Protein AF-0000000068603417 (afdb_homodimer)

Secondary structure (DSSP, 8-state):
-----HHHHHHHHHHHHHHHHHHHHHHHHHHHHHHHHHHHHHHHHHHHHHHHHHHHTT---HHHHHHHHHHHHHHHHHHHHHHHHHHHHHHHHHHHHHHHHHHHHHHT---------------GGG-/-----HHHHHHHHHHHHHHHHHHHHHHHHHHHHHHHHHHHHHHHHHHHHHHHHHHHTT---HHHHHHHHHHHHHHHHHHHHHHHHHHHHHHHHHHHHHHHHHHHHHTT----------------TT-

pLDDT: mean 82.36, std 21.36, range [29.59, 98.81]

Structure (mmCIF, N/CA/C/O backbone):
data_AF-0000000068603417-model_v1
#
loop_
_entity.id
_entity.type
_entity.pdbx_description
1 polymer 'Unnamed product'
#
loop_
_atom_site.group_PDB
_atom_site.id
_atom_site.type_symbol
_atom_site.label_atom_id
_atom_site.label_alt_id
_atom_site.label_comp_id
_atom_site.label_asym_id
_atom_site.label_entity_id
_atom_site.label_seq_id
_atom_site.pdbx_PDB_ins_code
_atom_site.Cartn_x
_atom_site.Cartn_y
_atom_site.Cartn_z
_atom_site.occupancy
_atom_site.B_iso_or_equiv
_atom_site.auth_seq_id
_atom_site.auth_comp_id
_atom_site.auth_asym_id
_atom_site.auth_atom_id
_atom_site.pdbx_PDB_model_num
ATOM 1 N N . MET A 1 1 ? -30.172 -41.844 -33.656 1 36.72 1 MET A N 1
ATOM 2 C CA . MET A 1 1 ? -30.156 -41.375 -32.281 1 36.72 1 MET A CA 1
ATOM 3 C C . MET A 1 1 ? -29.203 -42.219 -31.422 1 36.72 1 MET A C 1
ATOM 5 O O . MET A 1 1 ? -29.422 -43.406 -31.234 1 36.72 1 MET A O 1
ATOM 9 N N . GLU A 1 2 ? -27.906 -42.219 -31.672 1 44.47 2 GLU A N 1
ATOM 10 C CA . GLU A 1 2 ? -26.797 -43.031 -31.156 1 44.47 2 GLU A CA 1
ATOM 11 C C . GLU A 1 2 ? -26.906 -43.188 -29.641 1 44.47 2 GLU A C 1
ATOM 13 O O . GLU A 1 2 ? -27.078 -42.219 -28.922 1 44.47 2 GLU A O 1
ATOM 18 N N . GLY A 1 3 ? -27.469 -44.188 -29.094 1 49.09 3 GLY A N 1
ATOM 19 C CA . GLY A 1 3 ? -28.172 -44.562 -27.875 1 49.09 3 GLY A CA 1
ATOM 20 C C . GLY A 1 3 ? -27.344 -44.312 -26.625 1 49.09 3 GLY A C 1
ATOM 21 O O . GLY A 1 3 ? -26.266 -44.906 -26.469 1 49.09 3 GLY A O 1
ATOM 22 N N . TRP A 1 4 ? -27.328 -43.094 -26.016 1 59.78 4 TRP A N 1
ATOM 23 C CA . TRP A 1 4 ? -26.953 -42.812 -24.625 1 59.78 4 TRP A CA 1
ATOM 24 C C . TRP A 1 4 ? -27.375 -43.969 -23.719 1 59.78 4 TRP A C 1
ATOM 26 O O . TRP A 1 4 ? -28.531 -44.406 -23.734 1 59.78 4 TRP A O 1
ATOM 36 N N . THR A 1 5 ? -26.391 -44.938 -23.625 1 67.81 5 THR A N 1
ATOM 37 C CA . THR A 1 5 ? -26.703 -45.969 -22.641 1 67.81 5 THR A CA 1
ATOM 38 C C . THR A 1 5 ? -26.641 -45.406 -21.234 1 67.81 5 THR A C 1
ATOM 40 O O . THR A 1 5 ? -26.062 -44.344 -21 1 67.81 5 THR A O 1
ATOM 43 N N . TRP A 1 6 ? -27.453 -45.875 -20.375 1 71.44 6 TRP A N 1
ATOM 44 C CA . TRP A 1 6 ? -27.516 -45.531 -18.953 1 71.44 6 TRP A CA 1
ATOM 45 C C . TRP A 1 6 ? -26.109 -45.438 -18.359 1 71.44 6 TRP A C 1
ATOM 47 O O . TRP A 1 6 ? -25.812 -44.531 -17.578 1 71.44 6 TRP A O 1
ATOM 57 N N . ASP A 1 7 ? -25.141 -46.438 -18.812 1 72.62 7 ASP A N 1
ATOM 58 C CA . ASP A 1 7 ? -23.766 -46.469 -18.328 1 72.62 7 ASP A CA 1
ATOM 59 C C . ASP A 1 7 ? -22.984 -45.25 -18.797 1 72.62 7 ASP A C 1
ATOM 61 O O . ASP A 1 7 ? -22.203 -44.688 -18.047 1 72.62 7 ASP A O 1
ATOM 65 N N . SER A 1 8 ? -23.297 -44.875 -20.047 1 74.12 8 SER A N 1
ATOM 66 C CA . SER A 1 8 ? -22.609 -43.719 -20.609 1 74.12 8 SER A CA 1
ATOM 67 C C . SER A 1 8 ? -23.078 -42.438 -19.938 1 74.12 8 SER A C 1
ATOM 69 O O . SER A 1 8 ? -22.266 -41.531 -19.688 1 74.12 8 SER A O 1
ATOM 71 N N . PHE A 1 9 ? -24.266 -42.375 -19.5 1 72.69 9 PHE A N 1
ATOM 72 C CA . PHE A 1 9 ? -24.828 -41.219 -18.828 1 72.69 9 PHE A CA 1
ATOM 73 C C . PHE A 1 9 ? -24.266 -41.094 -17.406 1 72.69 9 PHE A C 1
ATOM 75 O O . PHE A 1 9 ? -23.875 -40 -16.984 1 72.69 9 PHE A O 1
ATOM 82 N N . THR A 1 10 ? -24.172 -42.281 -16.734 1 77.62 10 THR A N 1
ATOM 83 C CA . THR A 1 10 ? -23.688 -42.281 -15.359 1 77.62 10 THR A CA 1
ATOM 84 C C . THR A 1 10 ? -22.203 -41.906 -15.32 1 77.62 10 THR A C 1
ATOM 86 O O . THR A 1 10 ? -21.766 -41.156 -14.461 1 77.62 10 THR A O 1
ATOM 89 N N . LYS A 1 11 ? -21.5 -42.438 -16.266 1 80.06 11 LYS A N 1
ATOM 90 C CA . LYS A 1 11 ? -20.078 -42.094 -16.359 1 80.06 11 LYS A CA 1
ATOM 91 C C . LYS A 1 11 ? -19.891 -40.625 -16.734 1 80.06 11 LYS A C 1
ATOM 93 O O . LYS A 1 11 ? -19.031 -39.969 -16.172 1 80.06 11 LYS A O 1
ATOM 98 N N . GLY A 1 12 ? -20.641 -40.188 -17.625 1 77.69 12 GLY A N 1
ATOM 99 C CA . GLY A 1 12 ? -20.578 -38.781 -18 1 77.69 12 GLY A CA 1
ATOM 100 C C . GLY A 1 12 ? -20.875 -37.844 -16.859 1 77.69 12 GLY A C 1
ATOM 101 O O . GLY A 1 12 ? -20.188 -36.844 -16.672 1 77.69 12 GLY A O 1
ATOM 102 N N . ALA A 1 13 ? -21.859 -38.188 -16.109 1 81.75 13 ALA A N 1
ATOM 103 C CA . ALA A 1 13 ? -22.234 -37.406 -14.953 1 81.75 13 ALA A CA 1
ATOM 104 C C . ALA A 1 13 ? -21.109 -37.406 -13.906 1 81.75 13 ALA A C 1
ATOM 106 O O . ALA A 1 13 ? -20.797 -36.375 -13.312 1 81.75 13 ALA A O 1
ATOM 107 N N . ALA A 1 14 ? -20.531 -38.656 -13.742 1 84.44 14 ALA A N 1
ATOM 108 C CA . ALA A 1 14 ? -19.438 -38.781 -12.781 1 84.44 14 ALA A CA 1
ATOM 109 C C . ALA A 1 14 ? -18.203 -38 -13.219 1 84.44 14 ALA A C 1
ATOM 111 O O . ALA A 1 14 ? -17.562 -37.344 -12.398 1 84.44 14 ALA A O 1
ATOM 112 N N . ASP A 1 15 ? -17.906 -38 -14.508 1 86.44 15 ASP A N 1
ATOM 113 C CA . ASP A 1 15 ? -16.766 -37.281 -15.047 1 86.44 15 ASP A CA 1
ATOM 114 C C . ASP A 1 15 ? -16.984 -35.781 -14.93 1 86.44 15 ASP A C 1
ATOM 116 O O . ASP A 1 15 ? -16.062 -35.031 -14.617 1 86.44 15 ASP A O 1
ATOM 120 N N . ALA A 1 16 ? -18.219 -35.375 -15.148 1 86.62 16 ALA A N 1
ATOM 121 C CA . ALA A 1 16 ? -18.547 -33.969 -15.016 1 86.62 16 ALA A CA 1
ATOM 122 C C . ALA A 1 16 ? -18.375 -33.5 -13.57 1 86.62 16 ALA A C 1
ATOM 124 O O . ALA A 1 16 ? -17.844 -32.406 -13.312 1 86.62 16 ALA A O 1
ATOM 125 N N . ALA A 1 17 ? -18.781 -34.344 -12.664 1 89.81 17 ALA A N 1
ATOM 126 C CA . ALA A 1 17 ? -18.656 -34 -11.242 1 89.81 17 ALA A CA 1
ATOM 127 C C . ALA A 1 17 ? -17.188 -33.938 -10.828 1 89.81 17 ALA A C 1
ATOM 129 O O . ALA A 1 17 ? -16.781 -33 -10.109 1 89.81 17 ALA A O 1
ATOM 130 N N . GLU A 1 18 ? -16.422 -34.906 -11.414 1 93.19 18 GLU A N 1
ATOM 131 C CA . GLU A 1 18 ? -15 -34.938 -11.078 1 93.19 18 GLU A CA 1
ATOM 132 C C . GLU A 1 18 ? -14.258 -33.75 -11.68 1 93.19 18 GLU A C 1
ATOM 134 O O . GLU A 1 18 ? -13.438 -33.125 -11.016 1 93.19 18 GLU A O 1
ATOM 139 N N . THR A 1 19 ? -14.555 -33.406 -12.859 1 91.75 19 THR A N 1
ATOM 140 C CA . THR A 1 19 ? -13.953 -32.25 -13.5 1 91.75 19 THR A CA 1
ATOM 141 C C . THR A 1 19 ? -14.281 -30.969 -12.734 1 91.75 19 THR A C 1
ATOM 143 O O . THR A 1 19 ? -13.406 -30.125 -12.523 1 91.75 19 THR A O 1
ATOM 146 N N . THR A 1 20 ? -15.516 -30.922 -12.227 1 92.69 20 THR A N 1
ATOM 147 C CA . THR A 1 20 ? -15.922 -29.766 -11.445 1 92.69 20 THR A CA 1
ATOM 148 C C . THR A 1 20 ? -15.125 -29.672 -10.148 1 92.69 20 THR A C 1
ATOM 150 O O . THR A 1 20 ? -14.68 -28.594 -9.75 1 92.69 20 THR A O 1
ATOM 153 N N . ARG A 1 21 ? -14.977 -30.812 -9.539 1 95.56 21 ARG A N 1
ATOM 154 C CA . ARG A 1 21 ? -14.211 -30.859 -8.297 1 95.56 21 ARG A CA 1
ATOM 155 C C . ARG A 1 21 ? -12.773 -30.422 -8.516 1 95.56 21 ARG A C 1
ATOM 157 O O . ARG A 1 21 ? -12.242 -29.609 -7.762 1 95.56 21 ARG A O 1
ATOM 164 N N . LEU A 1 22 ? -12.164 -30.922 -9.57 1 96.81 22 LEU A N 1
ATOM 165 C CA . LEU A 1 22 ? -10.773 -30.594 -9.891 1 96.81 22 LEU A CA 1
ATOM 166 C C . LEU A 1 22 ? -10.625 -29.125 -10.25 1 96.81 22 LEU A C 1
ATOM 168 O O . LEU A 1 22 ? -9.648 -28.484 -9.867 1 96.81 22 LEU A O 1
ATOM 172 N N . LEU A 1 23 ? -11.625 -28.594 -10.883 1 95.25 23 LEU A N 1
ATOM 173 C CA . LEU A 1 23 ? -11.594 -27.172 -11.234 1 95.25 23 LEU A CA 1
ATOM 174 C C . LEU A 1 23 ? -11.695 -26.297 -9.992 1 95.25 23 LEU A C 1
ATOM 176 O O . LEU A 1 23 ? -11.055 -25.25 -9.906 1 95.25 23 LEU A O 1
ATOM 180 N N . ALA A 1 24 ? -12.477 -26.734 -9.039 1 96.5 24 ALA A N 1
ATOM 181 C CA . ALA A 1 24 ? -12.602 -26 -7.781 1 96.5 24 ALA A CA 1
ATOM 182 C C . ALA A 1 24 ? -11.273 -25.984 -7.02 1 96.5 24 ALA A C 1
ATOM 184 O O . ALA A 1 24 ? -10.875 -24.953 -6.48 1 96.5 24 ALA A O 1
ATOM 185 N N . LEU A 1 25 ? -10.625 -27.094 -7.035 1 97.56 25 LEU A N 1
ATOM 186 C CA . LEU A 1 25 ? -9.336 -27.203 -6.367 1 97.56 25 LEU A CA 1
ATOM 187 C C . LEU A 1 25 ? -8.297 -26.312 -7.039 1 97.56 25 LEU A C 1
ATOM 189 O O . LEU A 1 25 ? -7.531 -25.609 -6.359 1 97.56 25 LEU A O 1
ATOM 193 N N . LYS A 1 26 ? -8.312 -26.328 -8.297 1 97.75 26 LYS A N 1
ATOM 194 C CA . LYS A 1 26 ? -7.379 -25.5 -9.039 1 97.75 26 LYS A CA 1
ATOM 195 C C . LYS A 1 26 ? -7.633 -24.016 -8.773 1 97.75 26 LYS A C 1
ATOM 197 O O . LYS A 1 26 ? -6.691 -23.234 -8.609 1 97.75 26 LYS A O 1
ATOM 202 N N . SER A 1 27 ? -8.914 -23.672 -8.727 1 97.38 27 SER A N 1
ATOM 203 C CA . SER A 1 27 ? -9.273 -22.297 -8.43 1 97.38 27 SER A CA 1
ATOM 204 C C . SER A 1 27 ? -8.781 -21.875 -7.047 1 97.38 27 SER A C 1
ATOM 206 O O . SER A 1 27 ? -8.305 -20.75 -6.867 1 97.38 27 SER A O 1
ATOM 208 N N . ALA A 1 28 ? -8.867 -22.75 -6.168 1 98 28 ALA A N 1
ATOM 209 C CA . ALA A 1 28 ? -8.398 -22.469 -4.812 1 98 28 ALA A CA 1
ATOM 210 C C . ALA A 1 28 ? -6.883 -22.266 -4.793 1 98 28 ALA A C 1
ATOM 212 O O . ALA A 1 28 ? -6.383 -21.375 -4.098 1 98 28 ALA A O 1
ATOM 213 N N . LYS A 1 29 ? -6.215 -23.047 -5.586 1 98.31 29 LYS A N 1
ATOM 214 C CA . LYS A 1 29 ? -4.762 -22.906 -5.66 1 98.31 29 LYS A CA 1
ATOM 215 C C . LYS A 1 29 ? -4.371 -21.578 -6.316 1 98.31 29 LYS A C 1
ATOM 217 O O . LYS A 1 29 ? -3.4 -20.938 -5.902 1 98.31 29 LYS A O 1
ATOM 222 N N . ARG A 1 30 ? -5.086 -21.172 -7.254 1 98.19 30 ARG A N 1
ATOM 223 C CA . ARG A 1 30 ? -4.828 -19.891 -7.91 1 98.19 30 ARG A CA 1
ATOM 224 C C . ARG A 1 30 ? -5.051 -18.719 -6.945 1 98.19 30 ARG A C 1
ATOM 226 O O . ARG A 1 30 ? -4.305 -17.75 -6.973 1 98.19 30 ARG A O 1
ATOM 233 N N . ALA A 1 31 ? -6.09 -18.922 -6.156 1 98.44 31 ALA A N 1
ATOM 234 C CA . ALA A 1 31 ? -6.328 -17.906 -5.133 1 98.44 31 ALA A CA 1
ATOM 235 C C . ALA A 1 31 ? -5.168 -17.828 -4.145 1 98.44 31 ALA A C 1
ATOM 237 O O . ALA A 1 31 ? -4.758 -16.75 -3.736 1 98.44 31 ALA A O 1
ATOM 238 N N . GLU A 1 32 ? -4.629 -18.922 -3.797 1 98.62 32 GLU A N 1
ATOM 239 C CA . GLU A 1 32 ? -3.471 -18.984 -2.914 1 98.62 32 GLU A CA 1
ATOM 240 C C . GLU A 1 32 ? -2.262 -18.297 -3.535 1 98.62 32 GLU A C 1
ATOM 242 O O . GLU A 1 32 ? -1.569 -17.516 -2.865 1 98.62 32 GLU A O 1
ATOM 247 N N . ILE A 1 33 ? -1.984 -18.531 -4.723 1 98.81 33 ILE A N 1
ATOM 248 C CA . ILE A 1 33 ? -0.881 -17.891 -5.438 1 98.81 33 ILE A CA 1
ATOM 249 C C . ILE A 1 33 ? -1.042 -16.375 -5.402 1 98.81 33 ILE A C 1
ATOM 251 O O . ILE A 1 33 ? -0.088 -15.656 -5.113 1 98.81 33 ILE A O 1
ATOM 255 N N . MET A 1 34 ? -2.295 -15.93 -5.688 1 98.56 34 MET A N 1
ATOM 256 C CA . MET A 1 34 ? -2.561 -14.492 -5.676 1 98.56 34 MET A CA 1
ATOM 257 C C . MET A 1 34 ? -2.277 -13.898 -4.297 1 98.56 34 MET A C 1
ATOM 259 O O . MET A 1 34 ? -1.723 -12.805 -4.191 1 98.56 34 MET A O 1
ATOM 263 N N . TYR A 1 35 ? -2.637 -14.594 -3.301 1 98.69 35 TYR A N 1
ATOM 264 C CA . TYR A 1 35 ? -2.406 -14.148 -1.932 1 98.69 35 TYR A CA 1
ATOM 265 C C . TYR A 1 35 ? -0.915 -14.039 -1.637 1 98.69 35 TYR A C 1
ATOM 267 O O . TYR A 1 35 ? -0.452 -13.039 -1.09 1 98.69 35 TYR A O 1
ATOM 275 N N . ILE A 1 36 ? -0.135 -14.977 -2.037 1 98.69 36 ILE A N 1
ATOM 276 C CA . ILE A 1 36 ? 1.301 -15 -1.782 1 98.69 36 ILE A CA 1
ATOM 277 C C . ILE A 1 36 ? 1.988 -13.906 -2.59 1 98.69 36 ILE A C 1
ATOM 279 O O . ILE A 1 36 ? 2.904 -13.242 -2.096 1 98.69 36 ILE A O 1
ATOM 283 N N . GLU A 1 37 ? 1.558 -13.703 -3.816 1 98.25 37 GLU A N 1
ATOM 284 C CA . GLU A 1 37 ? 2.107 -12.633 -4.641 1 98.25 37 GLU A CA 1
ATOM 285 C C . GLU A 1 37 ? 1.872 -11.266 -3.998 1 98.25 37 GLU A C 1
ATOM 287 O O . GLU A 1 37 ? 2.734 -10.391 -4.062 1 98.25 37 GLU A O 1
ATOM 292 N N . ASN A 1 38 ? 0.674 -11.148 -3.402 1 98.12 38 ASN A N 1
ATOM 293 C CA . ASN A 1 38 ? 0.406 -9.922 -2.664 1 98.12 38 ASN A CA 1
ATOM 294 C C . ASN A 1 38 ? 1.353 -9.758 -1.478 1 98.12 38 ASN A C 1
ATOM 296 O O . ASN A 1 38 ? 1.783 -8.648 -1.166 1 98.12 38 ASN A O 1
ATOM 300 N N . GLN A 1 39 ? 1.701 -10.805 -0.828 1 98.12 39 GLN A N 1
ATOM 301 C CA . GLN A 1 39 ? 2.66 -10.773 0.271 1 98.12 39 GLN A CA 1
ATOM 302 C C . GLN A 1 39 ? 4.043 -10.352 -0.218 1 98.12 39 GLN A C 1
ATOM 304 O O . GLN A 1 39 ? 4.742 -9.594 0.46 1 98.12 39 GLN A O 1
ATOM 309 N N . ILE A 1 40 ? 4.43 -10.828 -1.352 1 98.62 40 ILE A N 1
ATOM 310 C CA . ILE A 1 40 ? 5.707 -10.453 -1.944 1 98.62 40 ILE A CA 1
ATOM 311 C C . ILE A 1 40 ? 5.727 -8.945 -2.227 1 98.62 40 ILE A C 1
ATOM 313 O O . ILE A 1 40 ? 6.672 -8.25 -1.858 1 98.62 40 ILE A O 1
ATOM 317 N N . SER A 1 41 ? 4.633 -8.484 -2.852 1 97.81 41 SER A N 1
ATOM 318 C CA . SER A 1 41 ? 4.512 -7.059 -3.15 1 97.81 41 SER A CA 1
ATOM 319 C C . SER A 1 41 ? 4.562 -6.223 -1.879 1 97.81 41 SER A C 1
ATOM 321 O O . SER A 1 41 ? 5.223 -5.184 -1.84 1 97.81 41 SER A O 1
ATOM 323 N N . SER A 1 42 ? 3.883 -6.738 -0.852 1 98 42 SER A N 1
ATOM 324 C CA . SER A 1 42 ? 3.859 -6.051 0.435 1 98 42 SER A CA 1
ATOM 325 C C . SER A 1 42 ? 5.246 -6.02 1.071 1 98 42 SER A C 1
ATOM 327 O O . SER A 1 42 ? 5.637 -5.016 1.668 1 98 42 SER A O 1
ATOM 329 N N . ALA A 1 43 ? 5.973 -7.027 0.92 1 98.25 43 ALA A N 1
ATOM 330 C CA . ALA A 1 43 ? 7.328 -7.098 1.463 1 98.25 43 ALA A CA 1
ATOM 331 C C . ALA A 1 43 ? 8.25 -6.094 0.775 1 98.25 43 ALA A C 1
ATOM 333 O O . ALA A 1 43 ? 9.031 -5.406 1.435 1 98.25 43 ALA A O 1
ATOM 334 N N . MET A 1 44 ? 8.125 -6 -0.488 1 98.31 44 MET A N 1
ATOM 335 C CA . MET A 1 44 ? 8.945 -5.059 -1.247 1 98.31 44 MET A CA 1
ATOM 336 C C . MET A 1 44 ? 8.57 -3.619 -0.911 1 98.31 44 MET A C 1
ATOM 338 O O . MET A 1 44 ? 9.445 -2.76 -0.786 1 98.31 44 MET A O 1
ATOM 342 N N . SER A 1 45 ? 7.238 -3.406 -0.75 1 98.06 45 SER A N 1
ATOM 343 C CA . SER A 1 45 ? 6.75 -2.094 -0.336 1 98.06 45 SER A CA 1
ATOM 344 C C . SER A 1 45 ? 7.293 -1.71 1.035 1 98.06 45 SER A C 1
ATOM 346 O O . SER A 1 45 ? 7.77 -0.589 1.229 1 98.06 45 SER A O 1
ATOM 348 N N . ALA A 1 46 ? 7.277 -2.646 1.935 1 97.94 46 ALA A N 1
ATOM 349 C CA . ALA A 1 46 ? 7.785 -2.418 3.283 1 97.94 46 ALA A CA 1
ATOM 350 C C . ALA A 1 46 ? 9.289 -2.146 3.266 1 97.94 46 ALA A C 1
ATOM 352 O O . ALA A 1 46 ? 9.781 -1.289 4 1 97.94 46 ALA A O 1
ATOM 353 N N . PHE A 1 47 ? 9.984 -2.869 2.465 1 98.5 47 PHE A N 1
ATOM 354 C CA . PHE A 1 47 ? 11.406 -2.613 2.268 1 98.5 47 PHE A CA 1
ATOM 355 C C . PHE A 1 47 ? 11.648 -1.157 1.89 1 98.5 47 PHE A C 1
ATOM 357 O O . PHE A 1 47 ? 12.531 -0.502 2.453 1 98.5 47 PHE A O 1
ATOM 364 N N . GLY A 1 48 ? 10.82 -0.648 0.943 1 98.31 48 GLY A N 1
ATOM 365 C CA . GLY A 1 48 ? 10.984 0.726 0.499 1 98.31 48 GLY A CA 1
ATOM 366 C C . GLY A 1 48 ? 10.766 1.741 1.604 1 98.31 48 GLY A C 1
ATOM 367 O O . GLY A 1 48 ? 11.539 2.693 1.744 1 98.31 48 GLY A O 1
ATOM 368 N N . THR A 1 49 ? 9.758 1.439 2.416 1 97.75 49 THR A N 1
ATOM 369 C CA . THR A 1 49 ? 9.406 2.375 3.477 1 97.75 49 THR A CA 1
ATOM 370 C C . THR A 1 49 ? 10.477 2.4 4.559 1 97.75 49 THR A C 1
ATOM 372 O O . THR A 1 49 ? 10.641 3.402 5.258 1 97.75 49 THR A O 1
ATOM 375 N N . GLN A 1 50 ? 11.312 1.376 4.598 1 97.38 50 GLN A N 1
ATOM 376 C CA . GLN A 1 50 ? 12.398 1.314 5.57 1 97.38 50 GLN A CA 1
ATOM 377 C C . GLN A 1 50 ? 13.727 1.748 4.945 1 97.38 50 GLN A C 1
ATOM 379 O O . GLN A 1 50 ? 14.531 2.424 5.59 1 97.38 50 GLN A O 1
ATOM 384 N N . ALA A 1 51 ? 13.883 1.387 3.754 1 97.81 51 ALA A N 1
ATOM 385 C CA . ALA A 1 51 ? 15.148 1.642 3.074 1 97.81 51 ALA A CA 1
ATOM 386 C C . ALA A 1 51 ? 15.312 3.123 2.744 1 97.81 51 ALA A C 1
ATOM 388 O O . ALA A 1 51 ? 16.406 3.676 2.852 1 97.81 51 ALA A O 1
ATOM 389 N N . PHE A 1 52 ? 14.211 3.762 2.391 1 97.81 52 PHE A N 1
ATOM 390 C CA . PHE A 1 52 ? 14.281 5.148 1.948 1 97.81 52 PHE A CA 1
ATOM 391 C C . PHE A 1 52 ? 14.828 6.043 3.055 1 97.81 52 PHE A C 1
ATOM 393 O O . PHE A 1 52 ? 15.836 6.723 2.867 1 97.81 52 PHE A O 1
ATOM 400 N N . PRO A 1 53 ? 14.281 6.035 4.25 1 97.06 53 PRO A N 1
ATOM 401 C CA . PRO A 1 53 ? 14.867 6.852 5.312 1 97.06 53 PRO A CA 1
ATOM 402 C C . PRO A 1 53 ? 16.297 6.441 5.656 1 97.06 53 PRO A C 1
ATOM 404 O O . PRO A 1 53 ? 17.109 7.281 6.047 1 97.06 53 PRO A O 1
ATOM 407 N N . ALA A 1 54 ? 16.594 5.176 5.531 1 96.56 54 ALA A N 1
ATOM 408 C CA . ALA A 1 54 ? 17.969 4.723 5.781 1 96.56 54 ALA A CA 1
ATOM 409 C C . ALA A 1 54 ? 18.938 5.359 4.801 1 96.56 54 ALA A C 1
ATOM 411 O O . ALA A 1 54 ? 20.016 5.816 5.195 1 96.56 54 ALA A O 1
ATOM 412 N N . LEU A 1 55 ? 18.609 5.418 3.607 1 96.69 55 LEU A N 1
ATOM 413 C CA . LEU A 1 55 ? 19.438 6.039 2.576 1 96.69 55 LEU A CA 1
ATOM 414 C C . LEU A 1 55 ? 19.594 7.535 2.834 1 96.69 55 LEU A C 1
ATOM 416 O O . LEU A 1 55 ? 20.672 8.094 2.631 1 96.69 55 LEU A O 1
ATOM 420 N N . GLU A 1 56 ? 18.578 8.141 3.297 1 96.75 56 GLU A N 1
ATOM 421 C CA . GLU A 1 56 ? 18.656 9.555 3.629 1 96.75 56 GLU A CA 1
ATOM 422 C C . GLU A 1 56 ? 19.703 9.812 4.711 1 96.75 56 GLU A C 1
ATOM 424 O O . GLU A 1 56 ? 20.344 10.867 4.727 1 96.75 56 GLU A O 1
ATOM 429 N N . ARG A 1 57 ? 19.891 8.797 5.527 1 97 57 ARG A N 1
ATOM 430 C CA . ARG A 1 57 ? 20.844 8.914 6.633 1 97 57 ARG A CA 1
ATOM 431 C C . ARG A 1 57 ? 22.219 8.414 6.219 1 97 57 ARG A C 1
ATOM 433 O O . ARG A 1 57 ? 23.141 8.359 7.043 1 97 57 ARG A O 1
ATOM 440 N N . GLY A 1 58 ? 22.344 7.898 5.062 1 94.81 58 GLY A N 1
ATOM 441 C CA . GLY A 1 58 ? 23.609 7.387 4.57 1 94.81 58 GLY A CA 1
ATOM 442 C C . GLY A 1 58 ? 23.906 5.98 5.043 1 94.81 58 GLY A C 1
ATOM 443 O O . GLY A 1 58 ? 25.062 5.562 5.074 1 94.81 58 GLY A O 1
ATOM 444 N N . GLU A 1 59 ? 22.875 5.289 5.434 1 94.56 59 GLU A N 1
ATOM 445 C CA . GLU A 1 59 ? 23.031 3.93 5.938 1 94.56 59 GLU A CA 1
ATOM 446 C C . GLU A 1 59 ? 22.922 2.906 4.809 1 94.56 59 GLU A C 1
ATOM 448 O O . GLU A 1 59 ? 22.281 3.162 3.793 1 94.56 59 GLU A O 1
ATOM 453 N N . SER A 1 60 ? 23.641 1.844 5.062 1 94.06 60 SER A N 1
ATOM 454 C CA . SER A 1 60 ? 23.531 0.748 4.105 1 94.06 60 SER A CA 1
ATOM 455 C C . SER A 1 60 ? 22.188 0.05 4.215 1 94.06 60 SER A C 1
ATOM 457 O O . SER A 1 60 ? 21.688 -0.174 5.316 1 94.06 60 SER A O 1
ATOM 459 N N . VAL A 1 61 ? 21.672 -0.302 3.055 1 95.94 61 VAL A N 1
ATOM 460 C CA . VAL A 1 61 ? 20.375 -0.981 3.053 1 95.94 61 VAL A CA 1
ATOM 461 C C . VAL A 1 61 ? 20.578 -2.48 2.844 1 95.94 61 VAL A C 1
ATOM 463 O O . VAL A 1 61 ? 19.609 -3.24 2.762 1 95.94 61 VAL A O 1
ATOM 466 N N . THR A 1 62 ? 21.781 -2.93 2.844 1 95.38 62 THR A N 1
ATOM 467 C CA . THR A 1 62 ? 22.125 -4.309 2.518 1 95.38 62 THR A CA 1
ATOM 468 C C . THR A 1 62 ? 21.5 -5.27 3.529 1 95.38 62 THR A C 1
ATOM 470 O O . THR A 1 62 ? 20.875 -6.266 3.15 1 95.38 62 THR A O 1
ATOM 473 N N . PRO A 1 63 ? 21.641 -4.969 4.852 1 96.25 63 PRO A N 1
ATOM 474 C CA . PRO A 1 63 ? 21.031 -5.906 5.793 1 96.25 63 PRO A CA 1
ATOM 475 C C . PRO A 1 63 ? 19.516 -6.02 5.625 1 96.25 63 PRO A C 1
ATOM 477 O O . PRO A 1 63 ? 18.953 -7.117 5.715 1 96.25 63 PRO A O 1
ATOM 480 N N . LEU A 1 64 ? 18.906 -4.887 5.398 1 97.25 64 LEU A N 1
ATOM 481 C CA . LEU A 1 64 ? 17.469 -4.871 5.18 1 97.25 64 LEU A CA 1
ATOM 482 C C . LEU A 1 64 ? 17.109 -5.641 3.91 1 97.25 64 LEU A C 1
ATOM 484 O O . LEU A 1 64 ? 16.125 -6.387 3.891 1 97.25 64 LEU A O 1
ATOM 488 N N . TYR A 1 65 ? 17.891 -5.41 2.898 1 98 65 TYR A N 1
ATOM 489 C CA . TYR A 1 65 ? 17.703 -6.109 1.634 1 98 65 TYR A CA 1
ATOM 490 C C . TYR A 1 65 ? 17.797 -7.621 1.824 1 98 65 TYR A C 1
ATOM 492 O O . TYR A 1 65 ? 16.953 -8.375 1.345 1 98 65 TYR A O 1
ATOM 500 N N . GLU A 1 66 ? 18.812 -8.07 2.512 1 97.81 66 GLU A N 1
ATOM 501 C CA . GLU A 1 66 ? 19.031 -9.5 2.691 1 97.81 66 GLU A CA 1
ATOM 502 C C . GLU A 1 66 ? 17.891 -10.148 3.473 1 97.81 66 GLU A C 1
ATOM 504 O O . GLU A 1 66 ? 17.453 -11.25 3.141 1 97.81 66 GLU A O 1
ATOM 509 N N . GLN A 1 67 ? 17.453 -9.422 4.453 1 97.56 67 GLN A N 1
ATOM 510 C CA . GLN A 1 67 ? 16.328 -9.93 5.227 1 97.56 67 GLN A CA 1
ATOM 511 C C . GLN A 1 67 ? 15.07 -10.031 4.363 1 97.56 67 GLN A C 1
ATOM 513 O O . GLN A 1 67 ? 14.391 -11.062 4.375 1 97.56 67 GLN A O 1
ATOM 518 N N . THR A 1 68 ? 14.789 -9.008 3.648 1 98.44 68 THR A N 1
ATOM 519 C CA . THR A 1 68 ? 13.617 -9 2.785 1 98.44 68 THR A CA 1
ATOM 520 C C . THR A 1 68 ? 13.734 -10.062 1.701 1 98.44 68 THR A C 1
ATOM 522 O O . THR A 1 68 ? 12.75 -10.734 1.369 1 98.44 68 THR A O 1
ATOM 525 N N . LYS A 1 69 ? 14.914 -10.25 1.199 1 98.56 69 LYS A N 1
ATOM 526 C CA . LYS A 1 69 ? 15.156 -11.242 0.158 1 98.56 69 LYS A CA 1
ATOM 527 C C . LYS A 1 69 ? 14.852 -12.648 0.662 1 98.56 69 LYS A C 1
ATOM 529 O O . LYS A 1 69 ? 14.273 -13.461 -0.063 1 98.56 69 LYS A O 1
ATOM 534 N N . ARG A 1 70 ? 15.195 -12.938 1.838 1 98.19 70 ARG A N 1
ATOM 535 C CA . ARG A 1 70 ? 14.906 -14.242 2.416 1 98.19 70 ARG A CA 1
ATOM 536 C C . ARG A 1 70 ? 13.398 -14.5 2.453 1 98.19 70 ARG A C 1
ATOM 538 O O . ARG A 1 70 ? 12.945 -15.578 2.074 1 98.19 70 ARG A O 1
ATOM 545 N N . ASP A 1 71 ? 12.703 -13.484 2.867 1 97.94 71 ASP A N 1
ATOM 546 C CA . ASP A 1 71 ? 11.258 -13.609 2.945 1 97.94 71 ASP A CA 1
ATOM 547 C C . ASP A 1 71 ? 10.641 -13.758 1.555 1 97.94 71 ASP A C 1
ATOM 549 O O . ASP A 1 71 ? 9.805 -14.633 1.33 1 97.94 71 ASP A O 1
ATOM 553 N N . VAL A 1 72 ? 11.094 -12.938 0.668 1 98.62 72 VAL A N 1
ATOM 554 C CA . VAL A 1 72 ? 10.57 -12.953 -0.694 1 98.62 72 VAL A CA 1
ATOM 555 C C . VAL A 1 72 ? 10.891 -14.297 -1.353 1 98.62 72 VAL A C 1
ATOM 557 O O . VAL A 1 72 ? 10.031 -14.883 -2.02 1 98.62 72 VAL A O 1
ATOM 560 N N . ASP A 1 73 ? 12.07 -14.82 -1.122 1 98.69 73 ASP A N 1
ATOM 561 C CA . ASP A 1 73 ? 12.461 -16.109 -1.7 1 98.69 73 ASP A CA 1
ATOM 562 C C . ASP A 1 73 ? 11.594 -17.234 -1.149 1 98.69 73 ASP A C 1
ATOM 564 O O . ASP A 1 73 ? 11.234 -18.156 -1.882 1 98.69 73 ASP A O 1
ATOM 568 N N . ARG A 1 74 ? 11.305 -17.156 0.099 1 98.69 74 ARG A N 1
ATOM 569 C CA . ARG A 1 74 ? 10.422 -18.156 0.697 1 98.69 74 ARG A CA 1
ATOM 570 C C . ARG A 1 74 ? 9.039 -18.109 0.043 1 98.69 74 ARG A C 1
ATOM 572 O O . ARG A 1 74 ? 8.484 -19.156 -0.307 1 98.69 74 ARG A O 1
ATOM 579 N N . HIS A 1 75 ? 8.516 -16.922 -0.122 1 98.69 75 HIS A N 1
ATOM 580 C CA . HIS A 1 75 ? 7.215 -16.766 -0.759 1 98.69 75 HIS A CA 1
ATOM 581 C C . HIS A 1 75 ? 7.25 -17.234 -2.207 1 98.69 75 HIS A C 1
ATOM 583 O O . HIS A 1 75 ? 6.301 -17.875 -2.684 1 98.69 75 HIS A O 1
ATOM 589 N N . ARG A 1 76 ? 8.352 -16.953 -2.877 1 98.56 76 ARG A N 1
ATOM 590 C CA . ARG A 1 76 ? 8.484 -17.391 -4.262 1 98.56 76 ARG A CA 1
ATOM 591 C C . ARG A 1 76 ? 8.523 -18.922 -4.352 1 98.56 76 ARG A C 1
ATOM 593 O O . ARG A 1 76 ? 7.984 -19.5 -5.293 1 98.56 76 ARG A O 1
ATOM 600 N N . ALA A 1 77 ? 9.117 -19.578 -3.383 1 98.75 77 ALA A N 1
ATOM 601 C CA . ALA A 1 77 ? 9.125 -21.031 -3.328 1 98.75 77 ALA A CA 1
ATOM 602 C C . ALA A 1 77 ? 7.715 -21.578 -3.135 1 98.75 77 ALA A C 1
ATOM 604 O O . ALA A 1 77 ? 7.336 -22.578 -3.764 1 98.75 77 ALA A O 1
ATOM 605 N N . ASP A 1 78 ? 6.969 -20.938 -2.301 1 98.69 78 ASP A N 1
ATOM 606 C CA . ASP A 1 78 ? 5.582 -21.328 -2.072 1 98.69 78 ASP A CA 1
ATOM 607 C C . ASP A 1 78 ? 4.75 -21.188 -3.344 1 98.69 78 ASP A C 1
ATOM 609 O O . ASP A 1 78 ? 3.928 -22.047 -3.656 1 98.69 78 ASP A O 1
ATOM 613 N N . VAL A 1 79 ? 4.953 -20.062 -4.039 1 98.69 79 VAL A N 1
ATOM 614 C CA . VAL A 1 79 ? 4.254 -19.859 -5.301 1 98.69 79 VAL A CA 1
ATOM 615 C C . VAL A 1 79 ? 4.582 -20.984 -6.27 1 98.69 79 VAL A C 1
ATOM 617 O O . VAL A 1 79 ? 3.688 -21.547 -6.91 1 98.69 79 VAL A O 1
ATOM 620 N N . ALA A 1 80 ? 5.82 -21.422 -6.34 1 98.69 80 ALA A N 1
ATOM 621 C CA . ALA A 1 80 ? 6.262 -22.5 -7.234 1 98.69 80 ALA A CA 1
ATOM 622 C C . ALA A 1 80 ? 5.582 -23.812 -6.891 1 98.69 80 ALA A C 1
ATOM 624 O O . ALA A 1 80 ? 5.18 -24.562 -7.781 1 98.69 80 ALA A O 1
ATOM 625 N N . GLU A 1 81 ? 5.488 -24.047 -5.664 1 98.56 81 GLU A N 1
ATOM 626 C CA . GLU A 1 81 ? 4.828 -25.281 -5.223 1 98.56 81 GLU A CA 1
ATOM 627 C C . GLU A 1 81 ? 3.355 -25.281 -5.613 1 98.56 81 GLU A C 1
ATOM 629 O O . GLU A 1 81 ? 2.846 -26.281 -6.121 1 98.56 81 GLU A O 1
ATOM 634 N N . CYS A 1 82 ? 2.717 -24.125 -5.402 1 98.62 82 CYS A N 1
ATOM 635 C CA . CYS A 1 82 ? 1.317 -24.016 -5.793 1 98.62 82 CYS A CA 1
ATOM 636 C C . CYS A 1 82 ? 1.155 -24.188 -7.301 1 98.62 82 CYS A C 1
ATOM 638 O O . CYS A 1 82 ? 0.21 -24.828 -7.754 1 98.62 82 CYS A O 1
ATOM 640 N N . GLU A 1 83 ? 2.051 -23.656 -8.031 1 98.5 83 GLU A N 1
ATOM 641 C CA . GLU A 1 83 ? 2.01 -23.781 -9.484 1 98.5 83 GLU A CA 1
ATOM 642 C C . GLU A 1 83 ? 2.176 -25.234 -9.922 1 98.5 83 GLU A C 1
ATOM 644 O O . GLU A 1 83 ? 1.5 -25.688 -10.844 1 98.5 83 GLU A O 1
ATOM 649 N N . ARG A 1 84 ? 3.053 -25.938 -9.258 1 98.5 84 ARG A N 1
ATOM 650 C CA . ARG A 1 84 ? 3.219 -27.359 -9.547 1 98.5 84 ARG A CA 1
ATOM 651 C C . ARG A 1 84 ? 1.925 -28.125 -9.297 1 98.5 84 ARG A C 1
ATOM 653 O O . ARG A 1 84 ? 1.544 -28.984 -10.086 1 98.5 84 ARG A O 1
ATOM 660 N N . GLU A 1 85 ? 1.305 -27.75 -8.25 1 98.12 85 GLU A N 1
ATOM 661 C CA . GLU A 1 85 ? 0.034 -28.391 -7.93 1 98.12 85 GLU A CA 1
ATOM 662 C C . GLU A 1 85 ? -1.028 -28.062 -8.977 1 98.12 85 GLU A C 1
ATOM 664 O O . GLU A 1 85 ? -1.803 -28.922 -9.375 1 98.12 85 GLU A O 1
ATOM 669 N N . CYS A 1 86 ? -1.079 -26.859 -9.406 1 98.25 86 CYS A N 1
ATOM 670 C CA . CYS A 1 86 ? -2.006 -26.469 -10.461 1 98.25 86 CYS A CA 1
ATOM 671 C C . CYS A 1 86 ? -1.761 -27.281 -11.727 1 98.25 86 CYS A C 1
ATOM 673 O O . CYS A 1 86 ? -2.707 -27.719 -12.383 1 98.25 86 CYS A O 1
ATOM 675 N N . GLN A 1 87 ? -0.514 -27.531 -12.047 1 97.88 87 GLN A N 1
ATOM 676 C CA . GLN A 1 87 ? -0.161 -28.312 -13.227 1 97.88 87 GLN A CA 1
ATOM 677 C C . GLN A 1 87 ? -0.64 -29.75 -13.086 1 97.88 87 GLN A C 1
ATOM 679 O O . GLN A 1 87 ? -1.159 -30.328 -14.039 1 97.88 87 GLN A O 1
ATOM 684 N N . ARG A 1 88 ? -0.437 -30.297 -11.906 1 97.81 88 ARG A N 1
ATOM 685 C CA . ARG A 1 88 ? -0.918 -31.641 -11.648 1 97.81 88 ARG A CA 1
ATOM 686 C C . ARG A 1 88 ? -2.43 -31.734 -11.828 1 97.81 88 ARG A C 1
ATOM 688 O O . ARG A 1 88 ? -2.934 -32.688 -12.43 1 97.81 88 ARG A O 1
ATOM 695 N N . LEU A 1 89 ? -3.131 -30.719 -11.344 1 97.38 89 LEU A N 1
ATOM 696 C CA . LEU A 1 89 ? -4.586 -30.672 -11.461 1 97.38 89 LEU A CA 1
ATOM 697 C C . LEU A 1 89 ? -5.012 -30.547 -12.914 1 97.38 89 LEU A C 1
ATOM 699 O O . LEU A 1 89 ? -5.996 -31.172 -13.336 1 97.38 89 LEU A O 1
ATOM 703 N N . ASP A 1 90 ? -4.32 -29.891 -13.711 1 96 90 ASP A N 1
ATOM 704 C CA . ASP A 1 90 ? -4.594 -29.781 -15.141 1 96 90 ASP A CA 1
ATOM 705 C C . ASP A 1 90 ? -4.461 -31.141 -15.828 1 96 90 ASP A C 1
ATOM 707 O O . ASP A 1 90 ? -5.281 -31.484 -16.688 1 96 90 ASP A O 1
ATOM 711 N N . GLN A 1 91 ? -3.439 -31.844 -15.445 1 96.31 91 GLN A N 1
ATOM 712 C CA . GLN A 1 91 ? -3.238 -33.156 -16.016 1 96.31 91 GLN A CA 1
ATOM 713 C C . GLN A 1 91 ? -4.387 -34.094 -15.648 1 96.31 91 GLN A C 1
ATOM 715 O O . GLN A 1 91 ? -4.863 -34.875 -16.484 1 96.31 91 GLN A O 1
ATOM 720 N N . GLU A 1 92 ? -4.832 -34 -14.484 1 95.56 92 GLU A N 1
ATOM 721 C CA . GLU A 1 92 ? -5.938 -34.844 -14.016 1 95.56 92 GLU A CA 1
ATOM 722 C C . GLU A 1 92 ? -7.23 -34.5 -14.75 1 95.56 92 GLU A C 1
ATOM 724 O O . GLU A 1 92 ? -7.992 -35.375 -15.125 1 95.56 92 GLU A O 1
ATOM 729 N N . ILE A 1 93 ? -7.461 -33.219 -14.938 1 93.38 93 ILE A N 1
ATOM 730 C CA . ILE A 1 93 ? -8.656 -32.781 -15.648 1 93.38 93 ILE A CA 1
ATOM 731 C C . ILE A 1 93 ? -8.625 -33.312 -17.078 1 93.38 93 ILE A C 1
ATOM 733 O O . ILE A 1 93 ? -9.641 -33.812 -17.578 1 93.38 93 ILE A O 1
ATOM 737 N N . THR A 1 94 ? -7.504 -33.344 -17.719 1 92.31 94 THR A N 1
ATOM 738 C CA . THR A 1 94 ? -7.34 -33.844 -19.078 1 92.31 94 THR A CA 1
ATOM 739 C C . THR A 1 94 ? -7.582 -35.344 -19.125 1 92.31 94 THR A C 1
ATOM 741 O O . THR A 1 94 ? -8.219 -35.844 -20.062 1 92.31 94 THR A O 1
ATOM 744 N N . ASN A 1 95 ? -7.156 -36 -18.062 1 90.19 95 ASN A N 1
ATOM 745 C CA . ASN A 1 95 ? -7.316 -37.469 -18 1 90.19 95 ASN A CA 1
ATOM 746 C C . ASN A 1 95 ? -8.781 -37.844 -17.844 1 90.19 95 ASN A C 1
ATOM 748 O O . ASN A 1 95 ? -9.219 -38.875 -18.391 1 90.19 95 ASN A O 1
ATOM 752 N N . VAL A 1 96 ? -9.547 -37 -17.141 1 86.31 96 VAL A N 1
ATOM 753 C CA . VAL A 1 96 ? -10.977 -37.25 -16.969 1 86.31 96 VAL A CA 1
ATOM 754 C C . VAL A 1 96 ? -11.695 -37.062 -18.312 1 86.31 96 VAL A C 1
ATOM 756 O O . VAL A 1 96 ? -12.555 -37.875 -18.688 1 86.31 96 VAL A O 1
ATOM 759 N N . GLY A 1 97 ? -11.344 -36 -18.984 1 77.81 97 GLY A N 1
ATOM 760 C CA . GLY A 1 97 ? -11.945 -35.75 -20.297 1 77.81 97 GLY A CA 1
ATOM 761 C C . GLY A 1 97 ? -11.609 -36.812 -21.312 1 77.81 97 GLY A C 1
ATOM 762 O O . GLY A 1 97 ? -12.453 -37.188 -22.141 1 77.81 97 GLY A O 1
ATOM 763 N N . CYS A 1 98 ? -10.43 -37.312 -21.359 1 72.94 98 CYS A N 1
ATOM 764 C CA . CYS A 1 98 ? -10 -38.344 -22.281 1 72.94 98 CYS A CA 1
ATOM 765 C C . CYS A 1 98 ? -10.688 -39.656 -21.984 1 72.94 98 CYS A C 1
ATOM 767 O O . CYS A 1 98 ? -11.055 -40.406 -22.906 1 72.94 98 CYS A O 1
ATOM 769 N N . ALA A 1 99 ? -10.906 -39.875 -20.844 1 66.75 99 ALA A N 1
ATOM 770 C CA . ALA A 1 99 ? -11.617 -41.094 -20.453 1 66.75 99 ALA A CA 1
ATOM 771 C C . ALA A 1 99 ? -13.062 -41.062 -20.938 1 66.75 99 ALA A C 1
ATOM 773 O O . ALA A 1 99 ? -13.586 -42.062 -21.422 1 66.75 99 ALA A O 1
ATOM 774 N N . GLU A 1 100 ? -13.648 -39.875 -20.938 1 63.44 100 GLU A N 1
ATOM 775 C CA . GLU A 1 100 ? -15.008 -39.688 -21.438 1 63.44 100 GLU A CA 1
ATOM 776 C C . GLU A 1 100 ? -15.07 -39.906 -22.938 1 63.44 100 GLU A C 1
ATOM 778 O O . GLU A 1 100 ? -16 -40.531 -23.453 1 63.44 100 GLU A O 1
ATOM 783 N N . ALA A 1 101 ? -14.055 -39.469 -23.609 1 65.88 101 ALA A N 1
ATOM 784 C CA . ALA A 1 101 ? -14.016 -39.594 -25.062 1 65.88 101 ALA A CA 1
ATOM 785 C C . ALA A 1 101 ? -13.867 -41.031 -25.484 1 65.88 101 ALA A C 1
ATOM 787 O O . ALA A 1 101 ? -14.477 -41.469 -26.469 1 65.88 101 ALA A O 1
ATOM 788 N N . GLN A 1 102 ? -13.195 -41.812 -24.703 1 60.28 102 GLN A N 1
ATOM 789 C CA . GLN A 1 102 ? -12.977 -43.219 -25.016 1 60.28 102 GLN A CA 1
ATOM 790 C C . GLN A 1 102 ? -14.234 -44.062 -24.75 1 60.28 102 GLN A C 1
ATOM 792 O O . GLN A 1 102 ? -14.586 -44.938 -25.547 1 60.28 102 GLN A O 1
ATOM 797 N N . ILE A 1 103 ? -14.906 -43.656 -23.719 1 59.81 103 ILE A N 1
ATOM 798 C CA . ILE A 1 103 ? -16.156 -44.375 -23.438 1 59.81 103 ILE A CA 1
ATOM 799 C C . ILE A 1 103 ? -17.188 -44.062 -24.5 1 59.81 103 ILE A C 1
ATOM 801 O O . ILE A 1 103 ? -17.906 -44.938 -24.984 1 59.81 103 ILE A O 1
ATOM 805 N N . ASN A 1 104 ? -17.203 -42.844 -24.844 1 59.88 104 ASN A N 1
ATOM 806 C CA . ASN A 1 104 ? -18.141 -42.438 -25.891 1 59.88 104 ASN A CA 1
ATOM 807 C C . ASN A 1 104 ? -17.781 -43.062 -27.234 1 59.88 104 ASN A C 1
ATOM 809 O O . ASN A 1 104 ? -18.656 -43.406 -28.016 1 59.88 104 ASN A O 1
ATOM 813 N N . ALA A 1 105 ? -16.531 -43.312 -27.469 1 60.72 105 ALA A N 1
ATOM 814 C CA . ALA A 1 105 ? -16.094 -43.906 -28.719 1 60.72 105 ALA A CA 1
ATOM 815 C C . ALA A 1 105 ? -16.375 -45.406 -28.719 1 60.72 105 ALA A C 1
ATOM 817 O O . ALA A 1 105 ? -16.719 -46 -29.75 1 60.72 105 ALA A O 1
ATOM 818 N N . THR A 1 106 ? -16.25 -46.062 -27.578 1 56.88 106 THR A N 1
ATOM 819 C CA . THR A 1 106 ? -16.516 -47.469 -27.484 1 56.88 106 THR A CA 1
ATOM 820 C C . THR A 1 106 ? -18.016 -47.75 -27.422 1 56.88 106 THR A C 1
ATOM 822 O O . THR A 1 106 ? -18.484 -48.781 -27.922 1 56.88 106 THR A O 1
ATOM 825 N N . GLY A 1 107 ? -18.656 -46.844 -26.812 1 53.62 107 GLY A N 1
ATOM 826 C CA . GLY A 1 107 ? -20.094 -47.031 -26.703 1 53.62 107 GLY A CA 1
ATOM 827 C C . GLY A 1 107 ? -20.844 -46.781 -28 1 53.62 107 GLY A C 1
ATOM 828 O O . GLY A 1 107 ? -22.047 -47.031 -28.094 1 53.62 107 GLY A O 1
ATOM 829 N N . SER A 1 108 ? -20.125 -46.062 -28.922 1 49.53 108 SER A N 1
ATOM 830 C CA . SER A 1 108 ? -20.797 -45.844 -30.188 1 49.53 108 SER A CA 1
ATOM 831 C C . SER A 1 108 ? -20.859 -47.094 -31.016 1 49.53 108 SER A C 1
ATOM 833 O O . SER A 1 108 ? -21.219 -47.062 -32.188 1 49.53 108 SER A O 1
ATOM 835 N N . ALA A 1 109 ? -20.469 -48.25 -30.406 1 45.69 109 ALA A N 1
ATOM 836 C CA . ALA A 1 109 ? -20.797 -49.438 -31.188 1 45.69 109 ALA A CA 1
ATOM 837 C C . ALA A 1 109 ? -22.297 -49.688 -31.25 1 45.69 109 ALA A C 1
ATOM 839 O O . ALA A 1 109 ? -22.938 -49.875 -30.219 1 45.69 109 ALA A O 1
ATOM 840 N N . THR A 1 110 ? -23 -48.969 -32.094 1 46.72 110 THR A N 1
ATOM 841 C CA . THR A 1 110 ? -24.391 -49.219 -32.438 1 46.72 110 THR A CA 1
ATOM 842 C C . THR A 1 110 ? -24.672 -50.719 -32.562 1 46.72 110 THR A C 1
ATOM 844 O O . THR A 1 110 ? -23.938 -51.438 -33.219 1 46.72 110 THR A O 1
ATOM 847 N N . PRO A 1 111 ? -25.312 -51.312 -31.547 1 45 111 PRO A N 1
ATOM 848 C CA . PRO A 1 111 ? -25.734 -52.688 -31.812 1 45 111 PRO A CA 1
ATOM 849 C C . PRO A 1 111 ? -26.375 -52.844 -33.188 1 45 111 PRO A C 1
ATOM 851 O O . PRO A 1 111 ? -27.156 -52 -33.625 1 45 111 PRO A O 1
ATOM 854 N N . ASP A 1 112 ? -25.656 -53.188 -34.219 1 42.25 112 ASP A N 1
ATOM 855 C CA . ASP A 1 112 ? -26.234 -53.562 -35.5 1 42.25 112 ASP A CA 1
ATOM 856 C C . ASP A 1 112 ? -27.531 -54.375 -35.312 1 42.25 112 ASP A C 1
ATOM 858 O O . ASP A 1 112 ? -27.5 -55.5 -34.844 1 42.25 112 ASP A O 1
ATOM 862 N N . VAL A 1 113 ? -28.531 -53.719 -34.75 1 47 113 VAL A N 1
ATOM 863 C CA . VAL A 1 113 ? -29.828 -54.406 -34.781 1 47 113 VAL A CA 1
ATOM 864 C C . VAL A 1 113 ? -30.188 -54.781 -36.219 1 47 113 VAL A C 1
ATOM 866 O O . VAL A 1 113 ? -30.5 -53.938 -37.031 1 47 113 VAL A O 1
ATOM 869 N N . ARG A 1 114 ? -29.438 -55.719 -36.781 1 46.53 114 ARG A N 1
ATOM 870 C CA . ARG A 1 114 ? -29.891 -56.344 -38.031 1 46.53 114 ARG A CA 1
ATOM 871 C C . ARG A 1 114 ? -31.375 -56.656 -38 1 46.53 114 ARG A C 1
ATOM 873 O O . ARG A 1 114 ? -31.844 -57.375 -37.125 1 46.53 114 ARG A O 1
ATOM 880 N N . ALA A 1 115 ? -32.281 -55.688 -38.406 1 47.56 115 ALA A N 1
ATOM 881 C CA . ALA A 1 115 ? -33.719 -55.875 -38.625 1 47.56 115 ALA A CA 1
ATOM 882 C C . ALA A 1 115 ? -34 -57.188 -39.344 1 47.56 115 ALA A C 1
ATOM 884 O O . ALA A 1 115 ? -33.5 -57.406 -40.469 1 47.56 115 ALA A O 1
ATOM 885 N N . SER A 1 116 ? -34.062 -58.344 -38.688 1 42.75 116 SER A N 1
ATOM 886 C CA . SER A 1 116 ? -34.562 -59.562 -39.281 1 42.75 116 SER A CA 1
ATOM 887 C C . SER A 1 116 ? -35.875 -59.344 -40 1 42.75 116 SER A C 1
ATOM 889 O O . SER A 1 116 ? -36.844 -58.812 -39.406 1 42.75 116 SER A O 1
ATOM 891 N N . ALA A 1 117 ? -35.906 -59 -41.281 1 46.34 117 ALA A N 1
ATOM 892 C CA . ALA A 1 117 ? -37.062 -58.906 -42.125 1 46.34 117 ALA A CA 1
ATOM 893 C C . ALA A 1 117 ? -38.062 -60.031 -41.844 1 46.34 117 ALA A C 1
ATOM 895 O O . ALA A 1 117 ? -37.656 -61.188 -41.75 1 46.34 117 ALA A O 1
ATOM 896 N N . PRO A 1 118 ? -39.188 -59.719 -41.281 1 44.88 118 PRO A N 1
ATOM 8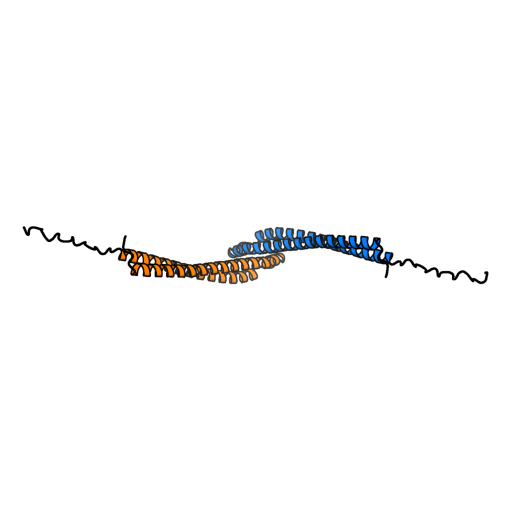97 C CA . PRO A 1 118 ? -40.219 -60.75 -41.031 1 44.88 118 PRO A CA 1
ATOM 898 C C . PRO A 1 118 ? -40.469 -61.625 -42.25 1 44.88 118 PRO A C 1
ATOM 900 O O . PRO A 1 118 ? -40.406 -61.156 -43.375 1 44.88 118 PRO A O 1
ATOM 903 N N . ARG A 1 119 ? -39.969 -62.844 -42.344 1 48.59 119 ARG A N 1
ATOM 904 C CA . ARG A 1 119 ? -40.312 -63.812 -43.375 1 48.59 119 ARG A CA 1
ATOM 905 C C . ARG A 1 119 ? -41.812 -63.844 -43.656 1 48.59 119 ARG A C 1
ATOM 907 O O . ARG A 1 119 ? -42.594 -63.969 -42.75 1 48.59 119 ARG A O 1
ATOM 914 N N . SER A 1 120 ? -42.375 -63.062 -44.719 1 44.78 120 SER A N 1
ATOM 915 C CA . SER A 1 120 ? -43.75 -63.188 -45.219 1 44.78 120 SER A CA 1
ATOM 916 C C . SER A 1 120 ? -44.188 -64.625 -45.281 1 44.78 120 SER A C 1
ATOM 918 O O . SER A 1 120 ? -43.656 -65.438 -46 1 44.78 120 SER A O 1
ATOM 920 N N . THR A 1 121 ? -44.594 -65.25 -44.094 1 39.09 121 THR A N 1
ATOM 921 C CA . THR A 1 121 ? -45.094 -66.625 -43.938 1 39.09 121 THR A CA 1
ATOM 922 C C . THR A 1 121 ? -46.062 -67 -45.062 1 39.09 121 THR A C 1
ATOM 924 O O . THR A 1 121 ? -45.906 -68 -45.719 1 39.09 121 THR A O 1
ATOM 927 N N . ALA A 1 122 ? -47.438 -67.062 -44.781 1 42.88 122 ALA A N 1
ATOM 928 C CA . ALA A 1 122 ? -48.406 -68.125 -44.906 1 42.88 122 ALA A CA 1
ATOM 929 C C . ALA A 1 122 ? -49.25 -68 -46.156 1 42.88 122 ALA A C 1
ATOM 931 O O . ALA A 1 122 ? -49.906 -67 -46.375 1 42.88 122 ALA A O 1
ATOM 932 N N . SER A 1 123 ? -48.75 -68.5 -47.344 1 41.44 123 SER A N 1
ATOM 933 C CA . SER A 1 123 ? -49.688 -68.688 -48.438 1 41.44 123 SER A CA 1
ATOM 934 C C . SER A 1 123 ? -50.969 -69.375 -48 1 41.44 123 SER A C 1
ATOM 936 O O . SER A 1 123 ? -50.906 -70.375 -47.281 1 41.44 123 SER A O 1
ATOM 938 N N . LEU A 1 124 ? -52.094 -68.688 -47.875 1 43.75 124 LEU A N 1
ATOM 939 C CA . LEU A 1 124 ? -53.438 -69.125 -47.531 1 43.75 124 LEU A CA 1
ATOM 940 C C . LEU A 1 124 ? -53.906 -70.25 -48.406 1 43.75 124 LEU A C 1
ATOM 942 O O . LEU A 1 124 ? -55.031 -70.75 -48.25 1 43.75 124 LEU A O 1
ATOM 946 N N . GLN A 1 125 ? -53.312 -70.625 -49.469 1 36.38 125 GLN A N 1
ATOM 947 C CA . GLN A 1 125 ? -54.188 -71.438 -50.344 1 36.38 125 GLN A CA 1
ATOM 948 C C . GLN A 1 125 ? -54.562 -72.75 -49.656 1 36.38 125 GLN A C 1
ATOM 950 O O . GLN A 1 125 ? -55.281 -73.562 -50.219 1 36.38 125 GLN A O 1
ATOM 955 N N . ASP A 1 126 ? -53.812 -73.062 -48.531 1 35 126 ASP A N 1
ATOM 956 C CA . ASP A 1 126 ? -54.188 -74.5 -48.312 1 35 126 ASP A CA 1
ATOM 957 C C . ASP A 1 126 ? -55.594 -74.562 -47.688 1 35 126 ASP A C 1
ATOM 959 O O . ASP A 1 126 ? -56.125 -75.688 -47.531 1 35 126 ASP A O 1
ATOM 963 N N . LEU A 1 127 ? -56.188 -73.438 -47.344 1 29.59 127 LEU A N 1
ATOM 964 C CA . LEU A 1 127 ? -57.531 -73.875 -47 1 29.59 127 LEU A CA 1
ATOM 965 C C . LEU A 1 127 ? -58.406 -73.938 -48.281 1 29.59 127 LEU A C 1
ATOM 967 O O . LEU A 1 127 ? -58.312 -73.125 -49.156 1 29.59 127 LEU A O 1
ATOM 971 N N . MET B 1 1 ? -27.625 38.312 38.188 1 37.09 1 MET B N 1
ATOM 972 C CA . MET B 1 1 ? -27.859 37.906 36.812 1 37.09 1 MET B CA 1
ATOM 973 C C . MET B 1 1 ? -27.172 38.844 35.844 1 37.09 1 MET B C 1
ATOM 975 O O . MET B 1 1 ? -27.547 40.031 35.75 1 37.09 1 MET B O 1
ATOM 979 N N . GLU B 1 2 ? -25.859 38.969 35.844 1 44.66 2 GLU B N 1
ATOM 980 C CA . GLU B 1 2 ? -24.922 39.875 35.188 1 44.66 2 GLU B CA 1
ATOM 981 C C . GLU B 1 2 ? -25.281 40.094 33.719 1 44.66 2 GLU B C 1
ATOM 983 O O . GLU B 1 2 ? -25.516 39.125 33 1 44.66 2 GLU B O 1
ATOM 988 N N . GLY B 1 3 ? -25.984 41.094 33.312 1 50.25 3 GLY B N 1
ATOM 989 C CA . GLY B 1 3 ? -26.938 41.438 32.25 1 50.25 3 GLY B CA 1
ATOM 990 C C . GLY B 1 3 ? -26.359 41.281 30.859 1 50.25 3 GLY B C 1
ATOM 991 O O . GLY B 1 3 ? -25.375 41.938 30.516 1 50.25 3 GLY B O 1
ATOM 992 N N . TRP B 1 4 ? -26.344 40.031 30.25 1 60.5 4 TRP B N 1
ATOM 993 C CA . TRP B 1 4 ? -26.203 39.781 28.812 1 60.5 4 TRP B CA 1
ATOM 994 C C . TRP B 1 4 ? -26.891 40.875 28 1 60.5 4 TRP B C 1
ATOM 996 O O . TRP B 1 4 ? -28.047 41.219 28.266 1 60.5 4 TRP B O 1
ATOM 1006 N N . THR B 1 5 ? -26.031 41.938 27.672 1 68.94 5 THR B N 1
ATOM 1007 C CA . THR B 1 5 ? -26.625 42.906 26.766 1 68.94 5 THR B CA 1
ATOM 1008 C C . THR B 1 5 ? -26.75 42.312 25.359 1 68.94 5 THR B C 1
ATOM 1010 O O . THR B 1 5 ? -26.109 41.312 25.047 1 68.94 5 THR B O 1
ATOM 1013 N N . TRP B 1 6 ? -27.734 42.688 24.672 1 72.12 6 TRP B N 1
ATOM 1014 C CA . TRP B 1 6 ? -28 42.281 23.297 1 72.12 6 TRP B CA 1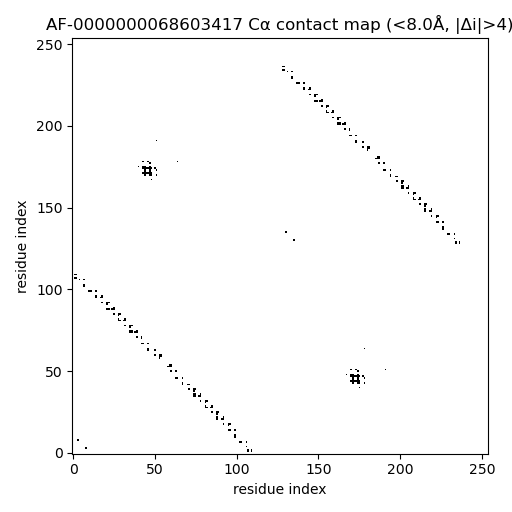
ATOM 1015 C C . TRP B 1 6 ? -26.719 42.344 22.453 1 72.12 6 TRP B C 1
ATOM 1017 O O . TRP B 1 6 ? -26.469 41.438 21.656 1 72.12 6 TRP B O 1
ATOM 1027 N N . ASP B 1 7 ? -25.781 43.438 22.734 1 72.94 7 ASP B N 1
ATOM 1028 C CA . ASP B 1 7 ? -24.531 43.594 22.016 1 72.94 7 ASP B CA 1
ATOM 1029 C C . ASP B 1 7 ? -23.562 42.469 22.344 1 72.94 7 ASP B C 1
ATOM 1031 O O . ASP B 1 7 ? -22.875 41.969 21.453 1 72.94 7 ASP B O 1
ATOM 1035 N N . SER B 1 8 ? -23.578 42.094 23.641 1 74.69 8 SER B N 1
ATOM 1036 C CA . SER B 1 8 ? -22.703 41.031 24.062 1 74.69 8 SER B CA 1
ATOM 1037 C C . SER B 1 8 ? -23.156 39.688 23.484 1 74.69 8 SER B C 1
ATOM 1039 O O . SER B 1 8 ? -22.328 38.844 23.094 1 74.69 8 SER B O 1
ATOM 1041 N N . PHE B 1 9 ? -24.406 39.5 23.266 1 73 9 PHE B N 1
ATOM 1042 C CA . PHE B 1 9 ? -24.953 38.25 22.688 1 73 9 PHE B CA 1
ATOM 1043 C C . PHE B 1 9 ? -24.641 38.156 21.203 1 73 9 PHE B C 1
ATOM 1045 O O . PHE B 1 9 ? -24.219 37.094 20.719 1 73 9 PHE B O 1
ATOM 1052 N N . THR B 1 10 ? -24.812 39.344 20.516 1 78.25 10 THR B N 1
ATOM 1053 C CA . THR B 1 10 ? -24.562 39.344 19.078 1 78.25 10 THR B CA 1
ATOM 1054 C C . THR B 1 10 ? -23.078 39.125 18.766 1 78.25 10 THR B C 1
ATOM 1056 O O . THR B 1 10 ? -22.734 38.406 17.844 1 78.25 10 THR B O 1
ATOM 1059 N N . LYS B 1 11 ? -22.281 39.719 19.594 1 80.44 11 LYS B N 1
ATOM 1060 C CA . LYS B 1 11 ? -20.844 39.531 19.438 1 80.44 11 LYS B CA 1
ATOM 1061 C C . LYS B 1 11 ? -20.453 38.094 19.766 1 80.44 11 LYS B C 1
ATOM 1063 O O . LYS B 1 11 ? -19.641 37.5 19.062 1 80.44 11 LYS B O 1
ATOM 1068 N N . GLY B 1 12 ? -20.969 37.594 20.766 1 77.81 12 GLY B N 1
ATOM 1069 C CA . GLY B 1 12 ? -20.703 36.188 21.125 1 77.81 12 GLY B CA 1
ATOM 1070 C C . GLY B 1 12 ? -21.109 35.219 20.047 1 77.81 12 GLY B C 1
ATOM 1071 O O . GLY B 1 12 ? -20.375 34.281 19.734 1 77.81 12 GLY B O 1
ATOM 1072 N N . ALA B 1 13 ? -22.25 35.469 19.5 1 81.62 13 ALA B N 1
ATOM 1073 C CA . ALA B 1 13 ? -22.734 34.625 18.422 1 81.62 13 ALA B CA 1
ATOM 1074 C C . ALA B 1 13 ? -21.828 34.719 17.188 1 81.62 13 ALA B C 1
ATOM 1076 O O . ALA B 1 13 ? -21.531 33.719 16.547 1 81.62 13 ALA B O 1
ATOM 1077 N N . ALA B 1 14 ? -21.391 36.031 16.938 1 84.94 14 ALA B N 1
ATOM 1078 C CA . ALA B 1 14 ? -20.5 36.25 15.797 1 84.94 14 ALA B CA 1
ATOM 1079 C C . ALA B 1 14 ? -19.156 35.594 16.016 1 84.94 14 ALA B C 1
ATOM 1081 O O . ALA B 1 14 ? -18.594 34.969 15.094 1 84.94 14 ALA B O 1
ATOM 1082 N N . ASP B 1 15 ? -18.625 35.656 17.219 1 86.62 15 ASP B N 1
ATOM 1083 C CA . ASP B 1 15 ? -17.344 35.031 17.547 1 86.62 15 ASP B CA 1
ATOM 1084 C C . ASP B 1 15 ? -17.438 33.5 17.469 1 86.62 15 ASP B C 1
ATOM 1086 O O . ASP B 1 15 ? -16.5 32.844 17 1 86.62 15 ASP B O 1
ATOM 1090 N N . ALA B 1 16 ? -18.578 33 17.891 1 86.75 16 ALA B N 1
ATOM 1091 C CA . ALA B 1 16 ? -18.781 31.547 17.797 1 86.75 16 ALA B CA 1
ATOM 1092 C C . ALA B 1 16 ? -18.828 31.078 16.344 1 86.75 16 ALA B C 1
ATOM 1094 O O . ALA B 1 16 ? -18.25 30.047 16 1 86.75 16 ALA B O 1
ATOM 1095 N N . ALA B 1 17 ? -19.453 31.875 15.539 1 89.88 17 ALA B N 1
ATOM 1096 C CA . ALA B 1 17 ? -19.547 31.547 14.117 1 89.88 17 ALA B CA 1
ATOM 1097 C C . ALA B 1 17 ? -18.172 31.594 13.461 1 89.88 17 ALA B C 1
ATOM 1099 O O . ALA B 1 17 ? -17.828 30.719 12.672 1 89.88 17 ALA B O 1
ATOM 1100 N N . GLU B 1 18 ? -17.406 32.656 13.898 1 93.31 18 GLU B N 1
ATOM 1101 C CA . GLU B 1 18 ? -16.062 32.812 13.32 1 93.31 18 GLU B CA 1
ATOM 1102 C C . GLU B 1 18 ? -15.133 31.688 13.789 1 93.31 18 GLU B C 1
ATOM 1104 O O . GLU B 1 18 ? -14.391 31.125 12.984 1 93.31 18 GLU B O 1
ATOM 1109 N N . THR B 1 19 ? -15.18 31.344 15 1 91.81 19 THR B N 1
ATOM 1110 C CA . THR B 1 19 ? -14.367 30.25 15.523 1 91.81 19 THR B CA 1
ATOM 1111 C C . THR B 1 19 ? -14.711 28.938 14.82 1 91.81 19 THR B C 1
ATOM 1113 O O . THR B 1 19 ? -13.812 28.172 14.461 1 91.81 19 THR B O 1
ATOM 1116 N N . THR B 1 20 ? -16 28.766 14.539 1 92.5 20 THR B N 1
ATOM 1117 C CA . THR B 1 20 ? -16.422 27.562 13.844 1 92.5 20 THR B CA 1
ATOM 1118 C C . THR B 1 20 ? -15.867 27.531 12.422 1 92.5 20 THR B C 1
ATOM 1120 O O . THR B 1 20 ? -15.398 26.484 11.953 1 92.5 20 THR B O 1
ATOM 1123 N N . ARG B 1 21 ? -15.93 28.672 11.781 1 95.69 21 ARG B N 1
ATOM 1124 C CA . ARG B 1 21 ? -15.406 28.781 10.43 1 95.69 21 ARG B CA 1
ATOM 1125 C C . ARG B 1 21 ? -13.914 28.469 10.391 1 95.69 21 ARG B C 1
ATOM 1127 O O . ARG B 1 21 ? -13.445 27.703 9.555 1 95.69 21 ARG B O 1
ATOM 1134 N N . LEU B 1 22 ? -13.18 29.031 11.344 1 96.81 22 LEU B N 1
ATOM 1135 C CA . LEU B 1 22 ? -11.734 28.844 11.406 1 96.81 22 LEU B CA 1
ATOM 1136 C C . LEU B 1 22 ? -11.391 27.391 11.727 1 96.81 22 LEU B C 1
ATOM 1138 O O . LEU B 1 22 ? -10.438 26.844 11.18 1 96.81 22 LEU B O 1
ATOM 1142 N N . LEU B 1 23 ? -12.211 26.781 12.523 1 95.25 23 LEU B N 1
ATOM 1143 C CA . LEU B 1 23 ? -11.992 25.375 12.852 1 95.25 23 LEU B CA 1
ATOM 1144 C C . LEU B 1 23 ? -12.219 24.484 11.641 1 95.25 23 LEU B C 1
ATOM 1146 O O . LEU B 1 23 ? -11.5 23.5 11.438 1 95.25 23 LEU B O 1
ATOM 1150 N N . ALA B 1 24 ? -13.211 24.828 10.844 1 96.62 24 ALA B N 1
ATOM 1151 C CA . ALA B 1 24 ? -13.484 24.078 9.625 1 96.62 24 ALA B CA 1
ATOM 1152 C C . ALA B 1 24 ? -12.312 24.188 8.648 1 96.62 24 ALA B C 1
ATOM 1154 O O . ALA B 1 24 ? -11.914 23.188 8.039 1 96.62 24 ALA B O 1
ATOM 1155 N N . LEU B 1 25 ? -11.766 25.344 8.539 1 97.62 25 LEU B N 1
ATOM 1156 C CA . LEU B 1 25 ? -10.625 25.562 7.656 1 97.62 25 LEU B CA 1
ATOM 1157 C C . LEU B 1 25 ? -9.406 24.781 8.133 1 97.62 25 LEU B C 1
ATOM 1159 O O . LEU B 1 25 ? -8.711 24.156 7.332 1 97.62 25 LEU B O 1
ATOM 1163 N N . LYS B 1 26 ? -9.203 24.812 9.391 1 97.75 26 LYS B N 1
ATOM 1164 C CA . LYS B 1 26 ? -8.078 24.078 9.961 1 97.75 26 LYS B CA 1
ATOM 1165 C C . LYS B 1 26 ? -8.234 22.578 9.727 1 97.75 26 LYS B C 1
ATOM 1167 O O . LYS B 1 26 ? -7.266 21.891 9.398 1 97.75 26 LYS B O 1
ATOM 1172 N N . SER B 1 27 ? -9.461 22.141 9.922 1 97.38 27 SER B N 1
ATOM 1173 C CA . SER B 1 27 ? -9.742 20.719 9.68 1 97.38 27 SER B CA 1
ATOM 1174 C C . SER B 1 27 ? -9.453 20.344 8.234 1 97.38 27 SER B C 1
ATOM 1176 O O . SER B 1 27 ? -8.914 19.266 7.969 1 97.38 27 SER B O 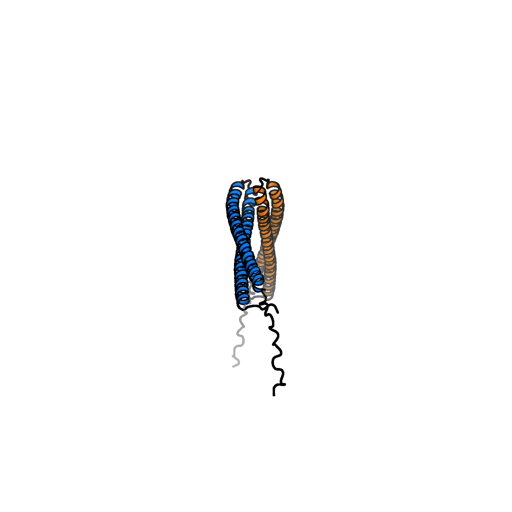1
ATOM 1178 N N . ALA B 1 28 ? -9.789 21.172 7.371 1 97.94 28 ALA B N 1
ATOM 1179 C CA . ALA B 1 28 ? -9.531 20.922 5.953 1 97.94 28 ALA B CA 1
ATOM 1180 C C . ALA B 1 28 ? -8.039 20.859 5.676 1 97.94 28 ALA B C 1
ATOM 1182 O O . ALA B 1 28 ? -7.578 20.016 4.902 1 97.94 28 ALA B O 1
ATOM 1183 N N . LYS B 1 29 ? -7.305 21.703 6.348 1 98.31 29 LYS B N 1
ATOM 1184 C CA . LYS B 1 29 ? -5.855 21.688 6.168 1 98.31 29 LYS B CA 1
ATOM 1185 C C . LYS B 1 29 ? -5.238 20.422 6.742 1 98.31 29 LYS B C 1
ATOM 1187 O O . LYS B 1 29 ? -4.301 19.859 6.164 1 98.31 29 LYS B O 1
ATOM 1192 N N . ARG B 1 30 ? -5.75 19.953 7.789 1 98.19 30 ARG B N 1
ATOM 1193 C CA . ARG B 1 30 ? -5.27 18.719 8.383 1 98.19 30 ARG B CA 1
ATOM 1194 C C . ARG B 1 30 ? -5.543 17.531 7.473 1 98.19 30 ARG B C 1
ATOM 1196 O O . ARG B 1 30 ? -4.723 16.609 7.367 1 98.19 30 ARG B O 1
ATOM 1203 N N . ALA B 1 31 ? -6.711 17.594 6.875 1 98.38 31 ALA B N 1
ATOM 1204 C CA . ALA B 1 31 ? -7.027 16.547 5.902 1 98.38 31 ALA B CA 1
ATOM 1205 C C . ALA B 1 31 ? -6.051 16.578 4.73 1 98.38 31 ALA B C 1
ATOM 1207 O O . ALA B 1 31 ? -5.617 15.523 4.254 1 98.38 31 ALA B O 1
ATOM 1208 N N . GLU B 1 32 ? -5.695 17.719 4.293 1 98.62 32 GLU B N 1
ATOM 1209 C CA . GLU B 1 32 ? -4.711 17.875 3.225 1 98.62 32 GLU B CA 1
ATOM 1210 C C . GLU B 1 32 ? -3.357 17.297 3.629 1 98.62 32 GLU B C 1
ATOM 1212 O O . GLU B 1 32 ? -2.721 16.594 2.852 1 98.62 32 GLU B O 1
ATOM 1217 N N . ILE B 1 33 ? -2.898 17.594 4.762 1 98.81 33 ILE B N 1
ATOM 1218 C CA . ILE B 1 33 ? -1.636 17.062 5.277 1 98.81 33 ILE B CA 1
ATOM 1219 C C . ILE B 1 33 ? -1.66 15.539 5.262 1 98.81 33 ILE B C 1
ATOM 1221 O O . ILE B 1 33 ? -0.706 14.906 4.809 1 98.81 33 ILE B O 1
ATOM 1225 N N . MET B 1 34 ? -2.785 14.969 5.742 1 98.56 34 MET B N 1
ATOM 1226 C CA . MET B 1 34 ? -2.914 13.516 5.766 1 98.56 34 MET B CA 1
ATOM 1227 C C . MET B 1 34 ? -2.811 12.938 4.359 1 98.56 34 MET B C 1
ATOM 1229 O O . MET B 1 34 ? -2.18 11.898 4.152 1 98.56 34 MET B O 1
ATOM 1233 N N . TYR B 1 35 ? -3.406 13.594 3.438 1 98.69 35 TYR B N 1
ATOM 1234 C CA . TYR B 1 35 ? -3.363 13.156 2.049 1 98.69 35 TYR B CA 1
ATOM 1235 C C . TYR B 1 35 ? -1.938 13.188 1.51 1 98.69 35 TYR B C 1
ATOM 1237 O O . TYR B 1 35 ? -1.479 12.219 0.892 1 98.69 35 TYR B O 1
ATOM 1245 N N . ILE B 1 36 ? -1.198 14.195 1.779 1 98.75 36 ILE B N 1
ATOM 1246 C CA . ILE B 1 36 ? 0.166 14.352 1.288 1 98.75 36 ILE B CA 1
ATOM 1247 C C . ILE B 1 36 ? 1.078 13.328 1.963 1 98.75 36 ILE B C 1
ATOM 1249 O O . ILE B 1 36 ? 1.957 12.75 1.318 1 98.75 36 ILE B O 1
ATOM 1253 N N . GLU B 1 37 ? 0.886 13.102 3.246 1 98.31 37 GLU B N 1
ATOM 1254 C CA . GLU B 1 37 ? 1.663 12.094 3.959 1 98.31 37 GLU B CA 1
ATOM 1255 C C . GLU B 1 37 ? 1.452 10.711 3.357 1 98.31 37 GLU B C 1
ATOM 1257 O O . GLU B 1 37 ? 2.391 9.914 3.273 1 98.31 37 GLU B O 1
ATOM 1262 N N . ASN B 1 38 ? 0.19 10.461 2.977 1 98.19 38 ASN B N 1
ATOM 1263 C CA . ASN B 1 38 ? -0.08 9.203 2.283 1 98.19 38 ASN B CA 1
ATOM 1264 C C . ASN B 1 38 ? 0.668 9.125 0.957 1 98.19 38 ASN B C 1
ATOM 1266 O O . ASN B 1 38 ? 1.147 8.055 0.574 1 98.19 38 ASN B O 1
ATOM 1270 N N . GLN B 1 39 ? 0.784 10.195 0.253 1 98.12 39 GLN B N 1
ATOM 1271 C CA . GLN B 1 39 ? 1.543 10.242 -0.992 1 98.12 39 GLN B CA 1
ATOM 1272 C C . GLN B 1 39 ? 3.021 9.953 -0.746 1 98.12 39 GLN B C 1
ATOM 1274 O O . GLN B 1 39 ? 3.664 9.266 -1.537 1 98.12 39 GLN B O 1
ATOM 1279 N N . ILE B 1 40 ? 3.566 10.461 0.311 1 98.62 40 ILE B N 1
ATOM 1280 C CA . ILE B 1 40 ? 4.957 10.211 0.677 1 98.62 40 ILE B CA 1
ATOM 1281 C C . ILE B 1 40 ? 5.156 8.719 0.943 1 98.62 40 ILE B C 1
ATOM 1283 O O . ILE B 1 40 ? 6.086 8.109 0.416 1 98.62 40 ILE B O 1
ATOM 1287 N N . SER B 1 41 ? 4.23 8.164 1.728 1 97.88 41 SER B N 1
ATOM 1288 C CA . SER B 1 41 ? 4.289 6.742 2.033 1 97.88 41 SER B CA 1
ATOM 1289 C C . SER B 1 41 ? 4.203 5.902 0.764 1 97.88 41 SER B C 1
ATOM 1291 O O . SER B 1 41 ? 4.945 4.926 0.607 1 97.88 41 SER B O 1
ATOM 1293 N N . SER B 1 42 ? 3.322 6.348 -0.132 1 98 42 SER B N 1
ATOM 1294 C CA . SER B 1 42 ? 3.15 5.648 -1.4 1 98 42 SER B CA 1
ATOM 1295 C C . SER B 1 42 ? 4.406 5.738 -2.258 1 98 42 SER B C 1
ATOM 1297 O O . SER B 1 42 ? 4.789 4.766 -2.912 1 98 42 SER B O 1
ATOM 1299 N N . ALA B 1 43 ? 5.055 6.812 -2.236 1 98.25 43 ALA B N 1
ATOM 1300 C CA . ALA B 1 43 ? 6.289 7 -2.996 1 98.25 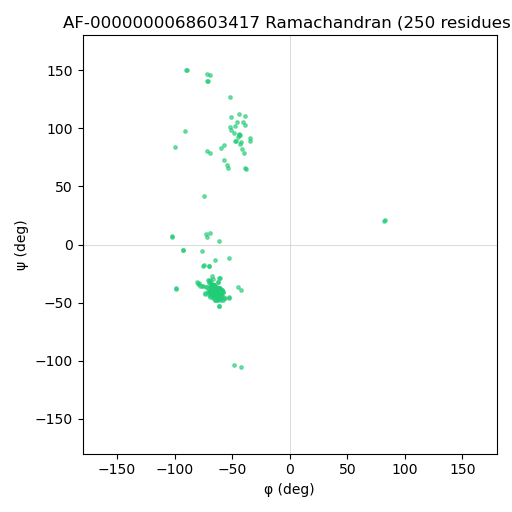43 ALA B CA 1
ATOM 1301 C C . ALA B 1 43 ? 7.395 6.086 -2.477 1 98.25 43 ALA B C 1
ATOM 1303 O O . ALA B 1 43 ? 8.117 5.465 -3.262 1 98.25 43 ALA B O 1
ATOM 1304 N N . MET B 1 44 ? 7.496 6.004 -1.207 1 98.31 44 MET B N 1
ATOM 1305 C CA . MET B 1 44 ? 8.508 5.148 -0.601 1 98.31 44 MET B CA 1
ATOM 1306 C C . MET B 1 44 ? 8.219 3.678 -0.878 1 98.31 44 MET B C 1
ATOM 1308 O O . MET B 1 44 ? 9.133 2.9 -1.153 1 98.31 44 MET B O 1
ATOM 1312 N N . SER B 1 45 ? 6.914 3.332 -0.806 1 98 45 SER B N 1
ATOM 1313 C CA . SER B 1 45 ? 6.488 1.979 -1.143 1 98 45 SER B CA 1
ATOM 1314 C C . SER B 1 45 ? 6.836 1.634 -2.588 1 98 45 SER B C 1
ATOM 1316 O O . SER B 1 45 ? 7.379 0.562 -2.863 1 98 45 SER B O 1
ATOM 1318 N N . ALA B 1 46 ? 6.562 2.551 -3.471 1 98 46 ALA B N 1
ATOM 1319 C CA . ALA B 1 46 ? 6.863 2.355 -4.887 1 98 46 ALA B CA 1
ATOM 1320 C C . ALA B 1 46 ? 8.367 2.225 -5.113 1 98 46 ALA B C 1
ATOM 1322 O O . ALA B 1 46 ? 8.812 1.415 -5.934 1 98 46 ALA B O 1
ATOM 1323 N N . PHE B 1 47 ? 9.133 3.02 -4.434 1 98.44 47 PHE B N 1
ATOM 1324 C CA . PHE B 1 47 ? 10.586 2.896 -4.477 1 98.44 47 PHE B CA 1
ATOM 1325 C C . PHE B 1 47 ? 11.016 1.47 -4.16 1 98.44 47 PHE B C 1
ATOM 1327 O O . PHE B 1 47 ? 11.844 0.895 -4.867 1 98.44 47 PHE B O 1
ATOM 1334 N N . GLY B 1 48 ? 10.422 0.894 -3.09 1 98.31 48 GLY B N 1
ATOM 1335 C CA . GLY B 1 48 ? 10.781 -0.457 -2.691 1 98.31 48 GLY B CA 1
ATOM 1336 C C . GLY B 1 48 ? 10.469 -1.495 -3.756 1 98.31 48 GLY B C 1
ATOM 1337 O O . GLY B 1 48 ? 11.297 -2.371 -4.031 1 98.31 48 GLY B O 1
ATOM 1338 N N . THR B 1 49 ? 9.312 -1.3 -4.383 1 97.75 49 THR B N 1
ATOM 1339 C CA . THR B 1 49 ? 8.875 -2.273 -5.375 1 97.75 49 THR B CA 1
ATOM 1340 C C . THR B 1 49 ? 9.75 -2.209 -6.621 1 97.75 49 THR B C 1
ATOM 1342 O O . THR B 1 49 ? 9.891 -3.201 -7.34 1 97.75 49 THR B O 1
ATOM 1345 N N . GLN B 1 50 ? 10.469 -1.103 -6.797 1 97.44 50 GLN B N 1
ATOM 1346 C CA . GLN B 1 50 ? 11.367 -0.951 -7.938 1 97.44 50 GLN B CA 1
ATOM 1347 C C . GLN B 1 50 ? 12.812 -1.256 -7.543 1 97.44 50 GLN B C 1
ATOM 1349 O O . GLN B 1 50 ? 13.555 -1.861 -8.312 1 97.44 50 GLN B O 1
ATOM 1354 N N . ALA B 1 51 ? 13.133 -0.857 -6.402 1 97.81 51 ALA B N 1
ATOM 1355 C CA . ALA B 1 51 ? 14.516 -0.989 -5.941 1 97.81 51 ALA B CA 1
ATOM 1356 C C . ALA B 1 51 ? 14.859 -2.447 -5.656 1 97.81 51 ALA B C 1
ATOM 1358 O O . ALA B 1 51 ? 15.969 -2.896 -5.945 1 97.81 51 ALA B O 1
ATOM 1359 N N . PHE B 1 52 ? 13.906 -3.189 -5.129 1 97.81 52 PHE B N 1
ATOM 1360 C CA . PHE B 1 52 ? 14.18 -4.562 -4.715 1 97.81 52 PHE B CA 1
ATOM 1361 C C . PHE B 1 52 ? 14.609 -5.41 -5.902 1 97.81 52 PHE B C 1
ATOM 1363 O O . PHE B 1 52 ? 15.695 -5.996 -5.891 1 97.81 52 PHE B O 1
ATOM 1370 N N . PRO B 1 53 ? 13.875 -5.453 -6.992 1 97.06 53 PRO B N 1
ATOM 1371 C CA . PRO B 1 53 ? 14.352 -6.219 -8.148 1 97.06 53 PRO B CA 1
ATOM 1372 C C . PRO B 1 53 ? 15.656 -5.68 -8.711 1 97.06 53 PRO B C 1
ATOM 1374 O O . PRO B 1 53 ? 16.469 -6.449 -9.242 1 97.06 53 PRO B O 1
ATOM 1377 N N . ALA B 1 54 ? 15.867 -4.398 -8.633 1 96.62 54 ALA B N 1
ATOM 1378 C CA . ALA B 1 54 ? 17.125 -3.826 -9.094 1 96.62 54 ALA B CA 1
ATOM 1379 C C . ALA B 1 54 ? 18.312 -4.363 -8.289 1 96.62 54 ALA B C 1
ATOM 1381 O O . ALA B 1 54 ? 19.344 -4.723 -8.859 1 96.62 54 ALA B O 1
ATOM 1382 N N . LEU B 1 55 ? 18.172 -4.438 -7.055 1 96.75 55 LEU B N 1
ATOM 1383 C CA . LEU B 1 55 ? 19.203 -4.973 -6.176 1 96.75 55 LEU B CA 1
ATOM 1384 C C . LEU B 1 55 ? 19.453 -6.449 -6.465 1 96.75 55 LEU B C 1
ATOM 1386 O O . LEU B 1 55 ? 20.609 -6.906 -6.445 1 96.75 55 LEU B O 1
ATOM 1390 N N . GLU B 1 56 ? 18.469 -7.156 -6.777 1 96.69 56 GLU B N 1
ATOM 1391 C CA . GLU B 1 56 ? 18.609 -8.562 -7.133 1 96.69 56 GLU B CA 1
ATOM 1392 C C . GLU B 1 56 ? 19.484 -8.734 -8.367 1 96.69 56 GLU B C 1
ATOM 1394 O O . GLU B 1 56 ? 20.219 -9.727 -8.492 1 96.69 56 GLU B O 1
ATOM 1399 N N . ARG B 1 57 ? 19.438 -7.719 -9.18 1 96.88 57 ARG B N 1
ATOM 1400 C CA . ARG B 1 57 ? 20.203 -7.754 -10.422 1 96.88 57 ARG B CA 1
ATOM 1401 C C . ARG B 1 57 ? 21.578 -7.121 -10.234 1 96.88 57 ARG B C 1
ATOM 1403 O O . ARG B 1 57 ? 22.344 -6.992 -11.188 1 96.88 57 ARG B O 1
ATOM 1410 N N . GLY B 1 58 ? 21.844 -6.582 -9.109 1 94.81 58 GLY B N 1
ATOM 1411 C CA . GLY B 1 58 ? 23.109 -5.949 -8.82 1 94.81 58 GLY B CA 1
ATOM 1412 C C . GLY B 1 58 ? 23.203 -4.523 -9.336 1 94.81 58 GLY B C 1
ATOM 1413 O O . GLY B 1 58 ? 24.312 -4.004 -9.555 1 94.81 58 GLY B O 1
ATOM 1414 N N . GLU B 1 59 ? 22.047 -3.947 -9.57 1 94.44 59 GLU B N 1
ATOM 1415 C CA . GLU B 1 59 ? 22 -2.582 -10.086 1 94.44 59 GLU B CA 1
ATOM 1416 C C . GLU B 1 59 ? 21.984 -1.564 -8.945 1 94.44 59 GLU B C 1
ATOM 1418 O O . GLU B 1 59 ? 21.531 -1.868 -7.844 1 94.44 59 GLU B O 1
ATOM 1423 N N . SER B 1 60 ? 22.562 -0.447 -9.32 1 94 60 SER B N 1
ATOM 1424 C CA . SER B 1 60 ? 22.516 0.641 -8.352 1 94 60 SER B CA 1
ATOM 1425 C C . SER B 1 60 ? 21.109 1.212 -8.227 1 94 60 SER B C 1
ATOM 1427 O O . SER B 1 60 ? 20.406 1.384 -9.234 1 94 60 SER B O 1
ATOM 1429 N N . VAL B 1 61 ? 20.75 1.535 -6.992 1 95.94 61 VAL B N 1
ATOM 1430 C CA . VAL B 1 61 ? 19.406 2.092 -6.777 1 95.94 61 VAL B CA 1
ATOM 1431 C C . VAL B 1 61 ? 19.516 3.605 -6.59 1 95.94 61 VAL B C 1
ATOM 1433 O O . VAL B 1 61 ? 18.5 4.27 -6.336 1 95.94 61 VAL B O 1
ATOM 1436 N N . THR B 1 62 ? 20.672 4.16 -6.777 1 95.44 62 THR B N 1
ATOM 1437 C CA . THR B 1 62 ? 20.922 5.57 -6.5 1 95.44 62 THR B CA 1
ATOM 1438 C C . THR B 1 62 ? 20.047 6.461 -7.383 1 95.44 62 THR B C 1
ATOM 1440 O O . THR B 1 62 ? 19.406 7.395 -6.895 1 95.44 62 THR B O 1
ATOM 1443 N N . PRO B 1 63 ? 19.984 6.16 -8.719 1 96.31 63 PRO B N 1
ATOM 1444 C CA . PRO B 1 63 ? 19.141 7.035 -9.539 1 96.31 63 P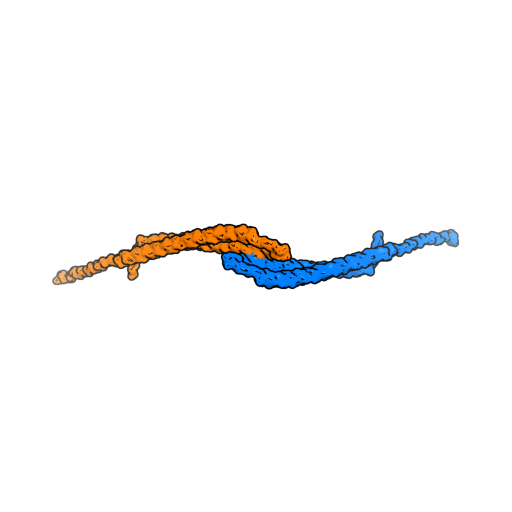RO B CA 1
ATOM 1445 C C . PRO B 1 63 ? 17.672 7.008 -9.117 1 96.31 63 PRO B C 1
ATOM 1447 O O . PRO B 1 63 ? 17.016 8.047 -9.109 1 96.31 63 PRO B O 1
ATOM 1450 N N . LEU B 1 64 ? 17.234 5.82 -8.797 1 97.25 64 LEU B N 1
ATOM 1451 C CA . LEU B 1 64 ? 15.852 5.676 -8.344 1 97.25 64 LEU B CA 1
ATOM 1452 C C . LEU B 1 64 ? 15.633 6.41 -7.027 1 97.25 64 LEU B C 1
ATOM 1454 O O . LEU B 1 64 ? 14.602 7.059 -6.84 1 97.25 64 LEU B O 1
ATOM 1458 N N . TYR B 1 65 ? 16.609 6.273 -6.16 1 97.94 65 TYR B N 1
ATOM 1459 C CA . TYR B 1 65 ? 16.562 6.965 -4.875 1 97.94 65 TYR B CA 1
ATOM 1460 C C . TYR B 1 65 ? 16.484 8.477 -5.07 1 97.94 65 TYR B C 1
ATOM 1462 O O . TYR B 1 65 ? 15.664 9.148 -4.449 1 97.94 65 TYR B O 1
ATOM 1470 N N . GLU B 1 66 ? 17.312 9.023 -5.91 1 97.81 66 GLU B N 1
ATOM 1471 C CA . GLU B 1 66 ? 17.359 10.469 -6.117 1 97.81 66 GLU B CA 1
ATOM 1472 C C . GLU B 1 66 ? 16.047 10.992 -6.688 1 97.81 66 GLU B C 1
ATOM 1474 O O . GLU B 1 66 ? 15.57 12.055 -6.273 1 97.81 66 GLU B O 1
ATOM 1479 N N . GLN B 1 67 ? 15.531 10.203 -7.586 1 97.62 67 GLN B N 1
ATOM 1480 C CA . GLN B 1 67 ? 14.242 10.602 -8.156 1 97.62 67 GLN B CA 1
ATOM 1481 C C . GLN B 1 67 ? 13.148 10.594 -7.094 1 97.62 67 GLN B C 1
ATOM 1483 O O . GLN B 1 67 ? 12.375 11.547 -6.98 1 97.62 67 GLN B O 1
ATOM 1488 N N . THR B 1 68 ? 13.086 9.547 -6.352 1 98.44 68 THR B N 1
ATOM 1489 C CA . THR B 1 68 ? 12.078 9.438 -5.301 1 98.44 68 THR B CA 1
ATOM 1490 C C . THR B 1 68 ? 12.273 10.523 -4.246 1 98.44 68 THR B C 1
ATOM 1492 O O . THR B 1 68 ? 11.297 11.094 -3.752 1 98.44 68 THR B O 1
ATOM 1495 N N . LYS B 1 69 ? 13.5 10.828 -3.939 1 98.56 69 LYS B N 1
ATOM 1496 C CA . LYS B 1 69 ? 13.812 11.852 -2.949 1 98.56 69 LYS B CA 1
ATOM 1497 C C . LYS B 1 69 ? 13.297 13.219 -3.389 1 98.56 69 LYS B C 1
ATOM 1499 O O . LYS B 1 69 ? 12.766 13.977 -2.576 1 98.56 69 LYS B O 1
ATOM 1504 N N . ARG B 1 70 ? 13.43 13.523 -4.605 1 98.19 70 ARG B N 1
ATOM 1505 C CA . ARG B 1 70 ? 12.922 14.789 -5.121 1 98.19 70 ARG B CA 1
ATOM 1506 C C . ARG B 1 70 ? 11.414 14.906 -4.91 1 98.19 70 ARG B C 1
ATOM 1508 O O . ARG B 1 70 ? 10.922 15.938 -4.457 1 98.19 70 ARG B O 1
ATOM 1515 N N . ASP B 1 71 ? 10.742 13.812 -5.211 1 98 71 ASP B N 1
ATOM 1516 C CA . ASP B 1 71 ? 9.289 13.805 -5.047 1 98 71 ASP B CA 1
ATOM 1517 C C . ASP B 1 71 ? 8.898 13.914 -3.574 1 98 71 ASP B C 1
ATOM 1519 O O . ASP B 1 71 ? 8.031 14.703 -3.213 1 98 71 ASP B O 1
ATOM 1523 N N . VAL B 1 72 ? 9.562 13.148 -2.793 1 98.69 72 VAL B N 1
ATOM 1524 C CA . VAL B 1 72 ? 9.273 13.125 -1.363 1 98.69 72 VAL B CA 1
ATOM 1525 C C . VAL B 1 72 ? 9.562 14.5 -0.758 1 98.69 72 VAL B C 1
ATOM 1527 O O . VAL B 1 72 ? 8.781 15.008 0.043 1 98.69 72 VAL B O 1
ATOM 1530 N N . ASP B 1 73 ? 10.648 15.133 -1.173 1 98.69 73 ASP B N 1
ATOM 1531 C CA . ASP B 1 73 ? 11.008 16.453 -0.658 1 98.69 73 ASP B CA 1
ATOM 1532 C C . ASP B 1 73 ? 9.969 17.5 -1.053 1 98.69 73 ASP B C 1
ATOM 1534 O O . ASP B 1 73 ? 9.641 18.391 -0.263 1 98.69 73 ASP B O 1
ATOM 1538 N N . ARG B 1 74 ? 9.484 17.391 -2.244 1 98.69 74 ARG B N 1
ATOM 1539 C CA . ARG B 1 74 ? 8.422 18.297 -2.682 1 98.69 74 ARG B CA 1
ATOM 1540 C C . ARG B 1 74 ? 7.176 18.141 -1.812 1 98.69 74 ARG B C 1
ATOM 1542 O O . ARG B 1 74 ? 6.594 19.125 -1.369 1 98.69 74 ARG B O 1
ATOM 1549 N N . HIS B 1 75 ? 6.809 16.891 -1.562 1 98.69 75 HIS B N 1
ATOM 1550 C CA . HIS B 1 75 ? 5.648 16.625 -0.718 1 98.69 75 HIS B CA 1
ATOM 1551 C C . HIS B 1 75 ? 5.879 17.109 0.708 1 98.69 75 HIS B C 1
ATOM 1553 O O . HIS B 1 75 ? 4.969 17.641 1.341 1 98.69 75 HIS B O 1
ATOM 1559 N N . ARG B 1 76 ? 7.105 16.938 1.178 1 98.56 76 ARG B N 1
ATOM 1560 C CA . ARG B 1 76 ? 7.426 17.391 2.523 1 98.56 76 ARG B CA 1
ATOM 1561 C C . ARG B 1 76 ? 7.336 18.922 2.615 1 98.56 76 ARG B C 1
ATOM 1563 O O . ARG B 1 76 ? 6.91 19.453 3.639 1 98.56 76 ARG B O 1
ATOM 1570 N N . ALA B 1 77 ? 7.688 19.625 1.572 1 98.75 77 ALA B N 1
ATOM 1571 C CA . ALA B 1 77 ? 7.551 21.078 1.524 1 98.75 77 ALA B CA 1
ATOM 1572 C C . ALA B 1 77 ? 6.082 21.5 1.568 1 98.75 77 ALA B C 1
ATOM 1574 O O . ALA B 1 77 ? 5.723 22.453 2.254 1 98.75 77 ALA B O 1
ATOM 1575 N N . ASP B 1 78 ? 5.273 20.766 0.855 1 98.69 78 ASP B N 1
ATOM 1576 C CA . ASP B 1 78 ? 3.838 21.031 0.862 1 98.69 78 ASP B CA 1
ATOM 1577 C C . ASP B 1 78 ? 3.248 20.828 2.256 1 98.69 78 ASP B C 1
ATOM 1579 O O . ASP B 1 78 ? 2.41 21.609 2.703 1 98.69 78 ASP B O 1
ATOM 1583 N N . VAL B 1 79 ? 3.674 19.734 2.896 1 98.69 79 VAL B N 1
ATOM 1584 C CA . VAL B 1 79 ? 3.217 19.469 4.258 1 98.69 79 VAL B CA 1
ATOM 1585 C C . VAL B 1 79 ? 3.596 20.641 5.164 1 98.69 79 VAL B C 1
ATOM 1587 O O . VAL B 1 79 ? 2.773 21.125 5.949 1 98.69 79 VAL B O 1
ATOM 1590 N N . ALA B 1 80 ? 4.789 21.203 5.023 1 98.69 80 ALA B N 1
ATOM 1591 C CA . ALA B 1 80 ? 5.273 22.312 5.84 1 98.69 80 ALA B CA 1
ATOM 1592 C C . ALA B 1 80 ? 4.43 23.562 5.617 1 98.69 80 ALA B C 1
ATOM 1594 O O . ALA B 1 80 ? 4.117 24.281 6.57 1 98.69 80 ALA B O 1
ATOM 1595 N N . GLU B 1 81 ? 4.105 23.766 4.441 1 98.56 81 GLU B N 1
ATOM 1596 C CA . GLU B 1 81 ? 3.275 24.922 4.125 1 98.56 81 GLU B CA 1
ATOM 1597 C C . GLU B 1 81 ? 1.892 24.797 4.758 1 98.56 81 GLU B C 1
ATOM 1599 O O . GLU B 1 81 ? 1.386 25.766 5.348 1 98.56 81 GLU B O 1
ATOM 1604 N N . CYS B 1 82 ? 1.335 23.594 4.648 1 98.62 82 CYS B N 1
ATOM 1605 C CA . CYS B 1 82 ? 0.036 23.344 5.266 1 98.62 82 CYS B CA 1
ATOM 1606 C C . CYS B 1 82 ? 0.111 23.516 6.777 1 98.62 82 CYS B C 1
ATOM 1608 O O . CYS B 1 82 ? -0.8 24.078 7.391 1 98.62 82 CYS B O 1
ATOM 1610 N N . GLU B 1 83 ? 1.155 23.094 7.34 1 98.5 83 GLU B N 1
ATOM 1611 C CA . GLU B 1 83 ? 1.346 23.219 8.781 1 98.5 83 GLU B CA 1
ATOM 1612 C C . GLU B 1 83 ? 1.448 24.688 9.195 1 98.5 83 GLU B C 1
ATOM 1614 O O . GLU B 1 83 ? 0.903 25.078 10.227 1 98.5 83 GLU B O 1
ATOM 1619 N N . ARG B 1 84 ? 2.125 25.453 8.406 1 98.5 84 ARG B N 1
ATOM 1620 C CA . ARG B 1 84 ? 2.203 26.891 8.672 1 98.5 84 ARG B CA 1
ATOM 1621 C C . ARG B 1 84 ? 0.82 27.531 8.641 1 98.5 84 ARG B C 1
ATOM 1623 O O . ARG B 1 84 ? 0.499 28.375 9.492 1 98.5 84 ARG B O 1
ATOM 1630 N N . GLU B 1 85 ? 0.074 27.094 7.703 1 98.12 85 GLU B N 1
ATOM 1631 C CA . GLU B 1 85 ? -1.286 27.609 7.609 1 98.12 85 GLU B CA 1
ATOM 1632 C C . GLU B 1 85 ? -2.123 27.188 8.812 1 98.12 85 GLU B C 1
ATOM 1634 O O . GLU B 1 85 ? -2.896 27.984 9.352 1 98.12 85 GLU B O 1
ATOM 1639 N N . CYS B 1 86 ? -1.982 26 9.234 1 98.19 86 CYS B N 1
ATOM 1640 C CA . CYS B 1 86 ? -2.678 25.531 10.43 1 98.19 86 CYS B CA 1
ATOM 1641 C C . CYS B 1 86 ? -2.295 26.375 11.641 1 98.19 86 CYS B C 1
ATOM 1643 O O . CYS B 1 86 ? -3.152 26.734 12.453 1 98.19 86 CYS B O 1
ATOM 1645 N N . GLN B 1 87 ? -1.044 26.75 11.742 1 97.88 87 GLN B N 1
ATOM 1646 C CA . GLN B 1 87 ? -0.57 27.578 12.852 1 97.88 87 GLN B CA 1
ATOM 1647 C C . GLN B 1 87 ? -1.196 28.969 12.805 1 97.88 87 GLN B C 1
ATOM 1649 O O . GLN B 1 87 ? -1.597 29.5 13.836 1 97.88 87 GLN B O 1
ATOM 1654 N N . ARG B 1 88 ? -1.247 29.5 11.625 1 97.81 88 ARG B N 1
ATOM 1655 C CA . ARG B 1 88 ? -1.889 30.797 11.453 1 97.81 88 ARG B CA 1
ATOM 1656 C C . ARG B 1 88 ? -3.35 30.75 11.883 1 97.81 88 ARG B C 1
ATOM 1658 O O . ARG B 1 88 ? -3.828 31.641 12.578 1 97.81 88 ARG B O 1
ATOM 1665 N N . LEU B 1 89 ? -4.012 29.656 11.531 1 97.31 89 LEU B N 1
ATOM 1666 C CA . LEU B 1 89 ? -5.414 29.484 11.891 1 97.31 89 LEU B CA 1
ATOM 1667 C C . LEU B 1 89 ? -5.574 29.344 13.398 1 97.31 89 LEU B C 1
ATOM 1669 O O . LEU B 1 89 ? -6.523 29.859 13.984 1 97.31 89 LEU B O 1
ATOM 1673 N N . ASP B 1 90 ? -4.699 28.766 14.047 1 95.88 90 ASP B N 1
ATOM 1674 C CA . ASP B 1 90 ? -4.715 28.641 15.5 1 95.88 90 ASP B CA 1
ATOM 1675 C C . ASP B 1 90 ? -4.59 30 16.172 1 95.88 90 ASP B C 1
ATOM 1677 O O . ASP B 1 90 ? -5.281 30.297 17.141 1 95.88 90 ASP B O 1
ATOM 1681 N N . GLN B 1 91 ? -3.727 30.812 15.617 1 96.31 91 GLN B N 1
ATOM 1682 C CA . GLN B 1 91 ? -3.555 32.156 16.141 1 96.31 91 GLN B CA 1
ATOM 1683 C C . GLN B 1 91 ? -4.828 32.969 15.984 1 96.31 91 GLN B C 1
ATOM 1685 O O . GLN B 1 91 ? -5.223 33.719 16.906 1 96.31 91 GLN B O 1
ATOM 1690 N N . GLU B 1 92 ? -5.469 32.812 14.914 1 95.44 92 GLU B N 1
ATOM 1691 C CA . GLU B 1 92 ? -6.707 33.531 14.656 1 95.44 92 GLU B CA 1
ATOM 1692 C C . GLU B 1 92 ? -7.82 33.062 15.594 1 95.44 92 GLU B C 1
ATOM 1694 O O . GLU B 1 92 ? -8.594 33.906 16.094 1 95.44 92 GLU B O 1
ATOM 1699 N N . ILE B 1 93 ? -7.887 31.797 15.812 1 93.25 93 ILE B N 1
ATOM 1700 C CA . ILE B 1 93 ? -8.891 31.25 16.719 1 93.25 93 ILE B CA 1
ATOM 1701 C C . ILE B 1 93 ? -8.672 31.812 18.125 1 93.25 93 ILE B C 1
ATOM 1703 O O . ILE B 1 93 ? -9.625 32.219 18.797 1 93.25 93 ILE B O 1
ATOM 1707 N N . THR B 1 94 ? -7.465 31.953 18.578 1 92.25 94 THR B N 1
ATOM 1708 C CA . THR B 1 94 ? -7.121 32.5 19.891 1 92.25 94 THR B CA 1
ATOM 1709 C C . THR B 1 94 ? -7.484 33.969 19.984 1 92.25 94 THR B C 1
ATOM 1711 O O . THR B 1 94 ? -7.996 34.438 21.016 1 92.25 94 THR B O 1
ATOM 1714 N N . ASN B 1 95 ? -7.289 34.656 18.891 1 90.06 95 ASN B N 1
ATOM 1715 C CA . ASN B 1 95 ? -7.59 36.094 18.844 1 90.06 95 ASN B CA 1
ATOM 1716 C C . ASN B 1 95 ? -9.086 36.344 18.953 1 90.06 95 ASN B C 1
ATOM 1718 O O . ASN B 1 95 ? -9.516 37.312 19.578 1 90.06 95 ASN B O 1
ATOM 1722 N N . VAL B 1 96 ? -9.891 35.406 18.375 1 86.12 96 VAL B N 1
ATOM 1723 C CA . VAL B 1 96 ? -11.344 35.531 18.453 1 86.12 96 VAL B CA 1
ATOM 1724 C C . VAL B 1 96 ? -11.805 35.281 19.891 1 86.12 96 VAL B C 1
ATOM 1726 O O . VAL B 1 96 ? -12.664 36 20.406 1 86.12 96 VAL B O 1
ATOM 1729 N N . GLY B 1 97 ? -11.258 34.281 20.5 1 77.75 97 GLY B N 1
ATOM 1730 C CA . GLY B 1 97 ? -11.609 33.969 21.875 1 77.75 97 GLY B CA 1
ATOM 1731 C C . GLY B 1 97 ? -11.203 35.062 22.844 1 77.75 97 GLY B C 1
ATOM 1732 O O . GLY B 1 97 ? -11.93 35.375 23.797 1 77.75 97 GLY B O 1
ATOM 1733 N N . CYS B 1 98 ? -10.078 35.656 22.672 1 72.88 98 CYS B N 1
ATOM 1734 C CA . CYS B 1 98 ? -9.594 36.75 23.531 1 72.88 98 CYS B CA 1
ATOM 1735 C C . CYS B 1 98 ? -10.438 38 23.359 1 72.88 98 CYS B C 1
ATOM 1737 O O . CYS B 1 98 ? -10.703 38.719 24.328 1 72.88 98 CYS B O 1
ATOM 1739 N N . ALA B 1 99 ? -10.867 38.188 22.25 1 65.94 99 ALA B N 1
ATOM 1740 C CA . ALA B 1 99 ? -11.727 39.344 22 1 65.94 99 ALA B CA 1
ATOM 1741 C C . ALA B 1 99 ? -13.062 39.188 22.734 1 65.94 99 ALA B C 1
ATOM 1743 O O . ALA B 1 99 ? -13.57 40.156 23.297 1 65.94 99 ALA B O 1
ATOM 1744 N N . GLU B 1 100 ? -13.547 37.969 22.828 1 62.81 100 GLU B N 1
ATOM 1745 C CA . GLU B 1 100 ? -14.781 37.688 23.562 1 62.81 100 GLU B CA 1
ATOM 1746 C C . GLU B 1 100 ? -14.602 37.906 25.047 1 62.81 100 GLU B C 1
ATOM 1748 O O . GLU B 1 100 ? -15.477 38.469 25.719 1 62.81 100 GLU B O 1
ATOM 1753 N N . ALA B 1 101 ? -13.445 37.562 25.516 1 64.88 101 ALA B N 1
ATOM 1754 C CA . ALA B 1 101 ? -13.172 37.688 26.938 1 64.88 101 ALA B CA 1
ATOM 1755 C C . ALA B 1 101 ? -13.062 39.156 27.328 1 64.88 101 ALA B C 1
ATOM 1757 O O . ALA B 1 101 ? -13.531 39.562 28.406 1 64.88 101 ALA B O 1
ATOM 1758 N N . GLN B 1 102 ? -12.602 39.969 26.438 1 59.28 102 GLN B N 1
ATOM 1759 C CA . GLN B 1 102 ? -12.453 41.375 26.703 1 59.28 102 GLN B CA 1
ATOM 1760 C C . GLN B 1 102 ? -13.797 42.094 26.672 1 59.28 102 GLN B C 1
ATOM 1762 O O . GLN B 1 102 ? -14.078 42.938 27.516 1 59.28 102 GLN B O 1
ATOM 1767 N N . ILE B 1 103 ? -14.641 41.656 25.797 1 59.69 103 ILE B N 1
ATOM 1768 C CA . ILE B 1 103 ? -15.969 42.25 25.719 1 59.69 103 ILE B CA 1
ATOM 1769 C C . ILE B 1 103 ? -16.781 41.844 26.938 1 59.69 103 ILE B C 1
ATOM 1771 O O . ILE B 1 103 ? -17.469 42.688 27.531 1 59.69 103 ILE B O 1
ATOM 1775 N N . ASN B 1 104 ? -16.625 40.625 27.297 1 59.44 104 ASN B N 1
ATOM 1776 C CA . ASN B 1 104 ? -17.328 40.188 28.484 1 59.44 104 ASN B CA 1
ATOM 1777 C C . ASN B 1 104 ? -16.797 40.844 29.75 1 59.44 104 ASN B C 1
ATOM 1779 O O . ASN B 1 104 ? -17.547 41.125 30.672 1 59.44 104 ASN B O 1
ATOM 1783 N N . ALA B 1 105 ? -15.57 41.25 29.797 1 58.81 105 ALA B N 1
ATOM 1784 C CA . ALA B 1 105 ? -14.969 41.906 30.953 1 58.81 105 ALA B CA 1
ATOM 1785 C C . ALA B 1 105 ? -15.375 43.375 31 1 58.81 105 ALA B C 1
ATOM 1787 O O . ALA B 1 105 ? -15.602 43.906 32.094 1 58.81 105 ALA B O 1
ATOM 1788 N N . THR B 1 106 ? -15.523 43.969 29.828 1 56.59 106 THR B N 1
ATOM 1789 C CA . THR B 1 106 ? -15.914 45.375 29.797 1 56.59 106 THR B CA 1
ATOM 1790 C C . THR B 1 106 ? -17.422 45.531 30 1 56.59 106 THR B C 1
ATOM 1792 O O . THR B 1 106 ? -17.875 46.531 30.578 1 56.59 106 THR B O 1
ATOM 1795 N N . GLY B 1 107 ? -18.125 44.562 29.531 1 53.31 107 GLY B N 1
ATOM 1796 C CA . GLY B 1 107 ? -19.562 44.656 29.672 1 53.31 107 GLY B CA 1
ATOM 1797 C C . GLY B 1 107 ? -20.047 44.375 31.078 1 53.31 107 GLY B C 1
ATOM 1798 O O . GLY B 1 107 ? -21.234 44.5 31.391 1 53.31 107 GLY B O 1
ATOM 1799 N N . SER B 1 108 ? -19.156 43.719 31.844 1 48.97 108 SER B N 1
ATOM 1800 C CA . SER B 1 108 ? -19.578 43.438 33.219 1 48.97 108 SER B CA 1
ATOM 1801 C C . SER B 1 108 ? -19.656 44.719 34.031 1 48.97 108 SER B C 1
ATOM 1803 O O . SER B 1 108 ? -19.812 44.688 35.25 1 48.97 108 SER B O 1
ATOM 1805 N N . ALA B 1 109 ? -19.547 45.938 33.375 1 46.44 109 ALA B N 1
ATOM 1806 C CA . ALA B 1 109 ? -19.875 47.094 34.188 1 46.44 109 ALA B CA 1
ATOM 1807 C C . ALA B 1 109 ? -21.375 47.156 34.438 1 46.44 109 ALA B C 1
ATOM 1809 O O . ALA B 1 109 ? -22.172 47.312 33.531 1 46.44 109 ALA B O 1
ATOM 1810 N N . THR B 1 110 ? -21.922 46.438 35.344 1 47.69 110 THR B N 1
ATOM 1811 C CA . THR B 1 110 ? -23.281 46.5 35.906 1 47.69 110 THR B CA 1
ATOM 1812 C C . THR B 1 110 ? -23.688 47.969 36.094 1 47.69 110 THR B C 1
ATOM 1814 O O . THR B 1 110 ? -22.953 48.75 36.688 1 47.69 110 THR B O 1
ATOM 1817 N N . PRO B 1 111 ? -24.562 48.5 35.25 1 45.41 111 PRO B N 1
ATOM 1818 C CA . PRO B 1 111 ? -25.062 49.812 35.594 1 45.41 111 PRO B CA 1
ATOM 1819 C C . PRO B 1 111 ? -25.531 49.938 37.031 1 45.41 111 PRO B C 1
ATOM 1821 O O . PRO B 1 111 ? -26.156 49 37.562 1 45.41 111 PRO B O 1
ATOM 1824 N N . ASP B 1 112 ? -24.797 50.406 37.969 1 42.84 112 ASP B N 1
ATOM 1825 C CA . ASP B 1 112 ? -25.219 50.719 39.344 1 42.84 112 ASP B CA 1
ATOM 1826 C C . ASP B 1 112 ? -26.609 51.344 39.344 1 42.84 112 ASP B C 1
ATOM 1828 O O . ASP B 1 112 ? -26.797 52.469 38.875 1 42.84 112 ASP B O 1
ATOM 1832 N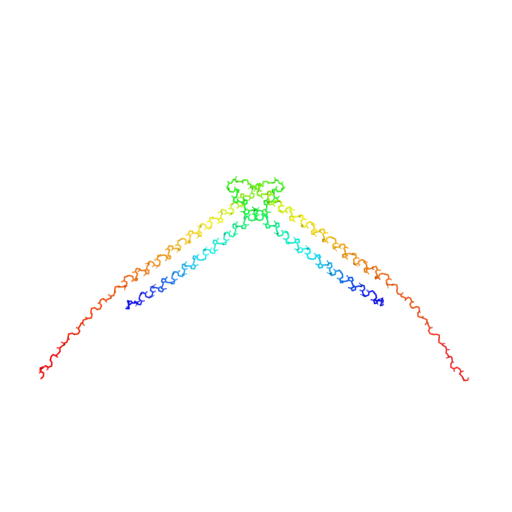 N . VAL B 1 113 ? -27.625 50.625 38.969 1 48.56 113 VAL B N 1
ATOM 1833 C CA . VAL B 1 113 ? -28.969 51.125 39.156 1 48.56 113 VAL B CA 1
ATOM 1834 C C . VAL B 1 113 ? -29.203 51.438 40.625 1 48.56 113 VAL B C 1
ATOM 1836 O O . VAL B 1 113 ? -29.312 50.531 41.469 1 48.56 113 VAL B O 1
ATOM 1839 N N . ARG B 1 114 ? -28.609 52.531 41.188 1 47.75 114 ARG B N 1
ATOM 1840 C CA . ARG B 1 114 ? -28.953 53.062 42.5 1 47.75 114 ARG B CA 1
ATOM 1841 C C . ARG B 1 114 ? -30.469 53.156 42.656 1 47.75 114 ARG B C 1
ATOM 1843 O O . ARG B 1 114 ? -31.141 53.875 41.875 1 47.75 114 ARG B O 1
ATOM 1850 N N . ALA B 1 115 ? -31.234 52.156 43.125 1 49.62 115 ALA B N 1
ATOM 1851 C CA . ALA B 1 115 ? -32.625 52.125 43.531 1 49.62 115 ALA B CA 1
ATOM 1852 C C . ALA B 1 115 ? -33 53.344 44.375 1 49.62 115 ALA B C 1
ATOM 1854 O O . ALA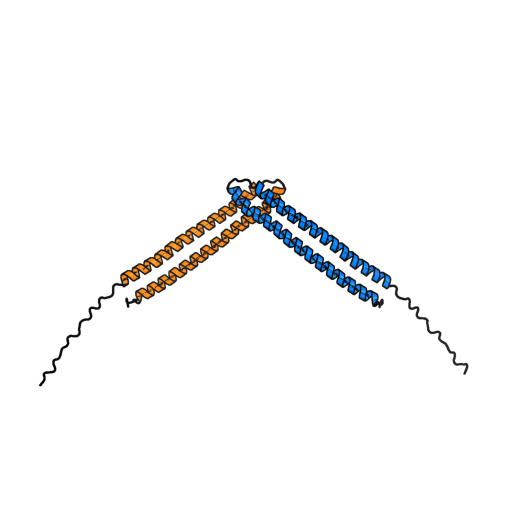 B 1 115 ? -32.406 53.562 45.406 1 49.62 115 ALA B O 1
ATOM 1855 N N . SER B 1 116 ? -33.406 54.531 43.844 1 43.78 116 SER B N 1
ATOM 1856 C CA . SER B 1 116 ? -34 55.625 44.562 1 43.78 116 SER B CA 1
ATOM 1857 C C . SER B 1 116 ? -35.188 55.188 45.438 1 43.78 116 SER B C 1
ATOM 1859 O O . SER B 1 116 ? -36.094 54.5 44.938 1 43.78 116 SER B O 1
ATOM 1861 N N . ALA B 1 117 ? -35.031 54.969 46.719 1 49.28 117 ALA B N 1
ATOM 1862 C CA . ALA B 1 117 ? -36.031 54.625 47.75 1 49.28 117 ALA B CA 1
ATOM 1863 C C . ALA B 1 117 ? -37.281 55.469 47.625 1 49.28 117 ALA B C 1
ATOM 1865 O O . ALA B 1 117 ? -37.188 56.688 47.438 1 49.28 117 ALA B O 1
ATOM 1866 N N . PRO B 1 118 ? -38.438 55 47.281 1 47.19 118 PRO B N 1
ATOM 1867 C CA . PRO B 1 118 ? -39.688 55.719 47.188 1 47.19 118 PRO B CA 1
ATOM 1868 C C . PRO B 1 118 ? -40 56.531 48.469 1 47.19 118 PRO B C 1
ATOM 1870 O O . PRO B 1 118 ? -39.656 56.094 49.562 1 47.19 118 PRO B O 1
ATOM 1873 N N . ARG B 1 119 ? -39.969 57.875 48.562 1 50.16 119 ARG B N 1
ATOM 1874 C CA . ARG B 1 119 ? -40.312 58.781 49.656 1 50.16 119 ARG B CA 1
ATOM 1875 C C . ARG B 1 119 ? -41.688 58.469 50.188 1 50.16 119 ARG B C 1
ATOM 1877 O O . ARG B 1 119 ? -42.656 58.406 49.438 1 50.16 119 ARG B O 1
ATOM 1884 N N . SER B 1 120 ? -41.969 57.75 51.344 1 46.69 120 SER B N 1
ATOM 1885 C CA . SER B 1 120 ? -43.219 57.469 52.062 1 46.69 120 SER B CA 1
ATOM 1886 C C . SER B 1 120 ? -43.969 58.75 52.375 1 46.69 120 SER B C 1
ATOM 1888 O O . SER B 1 120 ? -43.562 59.531 53.188 1 46.69 120 SER B O 1
ATOM 1890 N N . THR B 1 121 ? -44.5 59.531 51.312 1 40.19 121 THR B N 1
ATOM 1891 C CA . THR B 1 121 ? -45.188 60.781 51.531 1 40.19 121 THR B CA 1
ATOM 1892 C C . THR B 1 121 ? -46.25 60.625 52.625 1 40.19 121 THR B C 1
ATOM 1894 O O . THR B 1 121 ? -46.312 61.438 53.562 1 40.19 121 THR B O 1
ATOM 1897 N N . ALA B 1 122 ? -47.656 60.531 52.281 1 44.5 122 ALA B N 1
ATOM 1898 C CA . ALA B 1 122 ? -48.781 61.375 52.688 1 44.5 122 ALA B CA 1
ATOM 1899 C C . ALA B 1 122 ? -49.438 60.844 53.938 1 44.5 122 ALA B C 1
ATOM 1901 O O . ALA B 1 122 ? -49.812 59.688 54.031 1 44.5 122 ALA B O 1
ATOM 1902 N N . SER B 1 123 ? -49.094 61.406 55.156 1 42.5 123 SER B N 1
ATOM 1903 C CA . SER B 1 123 ? -49.688 61.219 56.5 1 42.5 123 SER B CA 1
ATOM 1904 C C . SER B 1 123 ? -51.188 61.438 56.469 1 42.5 123 SER B C 1
ATOM 1906 O O . SER B 1 123 ? -51.688 62.312 55.75 1 42.5 123 SER B O 1
ATOM 1908 N N . LEU B 1 124 ? -52.125 60.562 56.938 1 45.19 124 LEU B N 1
ATOM 1909 C CA . LEU B 1 124 ? -53.562 60.375 57.062 1 45.19 124 LEU B CA 1
ATOM 1910 C C . LEU B 1 124 ? -54.188 61.469 57.906 1 45.19 124 LEU B C 1
ATOM 1912 O O . LEU B 1 124 ? -55.375 61.406 58.281 1 45.19 124 LEU B O 1
ATOM 1916 N N . GLN B 1 125 ? -53.594 62.562 58.469 1 36.88 125 GLN B N 1
ATOM 1917 C CA . GLN B 1 125 ? -54.25 63.312 59.531 1 36.88 125 GLN B CA 1
ATOM 1918 C C . GLN B 1 125 ? -55.406 64.188 59 1 36.88 125 GLN B C 1
ATOM 1920 O O . GLN B 1 125 ? -55.25 65.375 58.719 1 36.88 125 GLN B O 1
ATOM 1925 N N . ASP B 1 126 ? -56.344 63.906 58.094 1 35.28 126 ASP B N 1
ATOM 1926 C CA . ASP B 1 126 ? -57.312 65 57.875 1 35.28 126 ASP B CA 1
ATOM 1927 C C . ASP B 1 126 ? -58.219 65.125 59.062 1 35.28 126 ASP B C 1
ATOM 1929 O O . ASP B 1 126 ? -59.125 66 59.062 1 35.28 126 ASP B O 1
ATOM 1933 N N . LEU B 1 127 ? -58 64.375 60.188 1 31.2 127 LEU B N 1
ATOM 1934 C CA . LEU B 1 127 ? -59.094 64.438 61.156 1 31.2 127 LEU B CA 1
ATOM 1935 C C . LEU B 1 127 ? -59 65.688 62 1 31.2 127 LEU B C 1
ATOM 1937 O O . LEU B 1 127 ? -57.906 66.062 62.438 1 31.2 127 LEU B O 1
#

Sequence (254 aa):
MEGWTWDSFTKGAADAAETTRLLALKSAKRAEIMYIENQISSAMSAFGTQAFPALERGESVTPLYEQTKRDVDRHRADVAECERECQRLDQEITNVGCAEAQINATGSATPDVRASAPRSTASLQDLMEGWTWDSFTKGAADAAETTRLLALKSAKRAEIMYIENQISSAMSAFGTQAFPALERGESVTPLYEQTKRDVDRHRADVAECERECQRLDQEITNVGCAEAQINATGSATPDVRASAPRSTASLQDL

Solvent-accessible surface area (backbone atoms only — not comparable to full-atom values): 14179 Å² total; per-residue (Å²): 129,87,68,81,42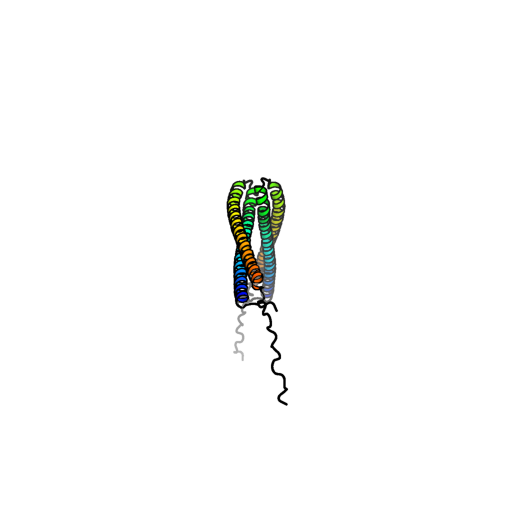,72,67,56,50,52,48,48,52,50,41,50,51,49,43,50,51,45,50,52,52,38,51,53,41,52,50,51,40,54,53,44,53,48,49,42,51,49,48,27,21,51,46,10,57,52,38,51,62,34,50,75,71,70,43,81,50,58,69,60,48,54,54,48,46,53,53,41,51,52,44,53,51,51,41,51,51,42,50,52,49,42,52,52,42,51,53,51,44,51,52,45,54,52,51,51,52,49,51,55,60,60,57,60,61,66,76,78,72,72,76,75,72,78,74,88,72,80,78,66,74,83,108,130,85,68,80,42,73,66,58,49,53,48,50,53,51,42,51,51,48,44,49,52,45,49,50,52,39,50,51,40,51,52,49,39,53,52,44,52,50,49,43,52,48,49,28,21,51,46,10,58,52,39,50,62,35,49,77,70,70,44,82,51,61,69,59,48,54,54,49,47,54,52,40,50,52,44,50,50,50,40,51,53,42,50,52,50,43,51,52,41,51,52,51,44,51,54,47,53,50,50,51,52,50,50,55,60,61,56,62,62,66,78,80,74,76,78,76,76,81,78,88,72,87,79,83,77,83,120

Radius of gyration: 44.57 Å; Cα contacts (8 Å, |Δi|>4): 156; chains: 2; bounding box: 83×140×112 Å

Organism: Ostreococcus tauri (NCBI:txid70448)

Foldseek 3Di:
DLDCDPVLVVLVVVLVVVLVVLVVVLVVLVVVLVVLVVVLVVLVVVLCVPVVVCVVVVHDSVVVVVVSVVVNVVSVVVSVVSVVVSVVSVVVNVVSVVVSVVCVVVSSPPPPPVPPDPPPDDDPPVD/DLDPDPVLVVLVVVLVVVLVVLVVVLVVLVVVLVVLVVVLVVLVVVLCVPVVVCVVVVHDSVVVVVVSVVSNVVSVVVSVVSVVVSVVSVVVNVVSVVVSVVVSVVSSPPPPPVPPPDDPDDDPPPD

Nearest PDB structures (foldseek):
  4ovv-assembly1_B  TM=5.273E-01  e=1.985E+00  Homo sapiens
  6nct-assembly1_B  TM=4.584E-01  e=1.312E+00  Homo sapiens
  6b87-assembly3_C  TM=4.522E-01  e=1.871E+00  synthetic construct
  5y05-assembly1_A  TM=4.052E-01  e=8.207E+00  Mycolicibacterium smegmatis MC2 155
  7nsu-assembly1_D  TM=7.238E-01  e=4.952E-01  Escherichia coli